Protein 1QG8 (pdb70)

CATH classification: 3.90.550.10

B-factor: mean 22.8, std 11.43, range [7.26, 86.35]

Organism: Bacillus subtilis (strain 168) (NCBI:txid224308)

Solvent-accessible surface area: 11500 Å² total; per-residue (Å²): 65,50,0,0,0,0,0,10,3,95,63,78,20,129,85,0,36,127,0,0,51,12,2,29,78,9,84,37,68,78,7,13,0,0,0,1,0,4,45,8,73,132,107,0,34,81,44,1,136,82,40,63,131,38,149,58,20,62,61,80,85,25,135,29,79,43,42,157,74,29,14,111,82,0,26,52,0,4,5,0,16,86,0,1,150,58,14,119,4,87,2,0,0,0,1,23,4,55,4,15,4,70,71,53,0,0,44,76,0,5,152,38,1,78,94,56,107,112,29,14,1,0,10,3,4,5,28,24,40,38,59,147,152,89,87,112,100,62,65,113,92,0,85,123,71,22,70,20,0,0,39,43,10,44,18,2,2,1,0,2,38,77,60,0,1,95,102,0,94,153,121,49,49,32,38,0,13,54,44,29,15,1,66,142,27,2,25,2,27,1,1,30,18,2,0,24,65,33,19,1,49,32,17,110,68,74,7,1,23,32,83,88,133,125,63,107,189,71,23,48,124,52,102,86,39,190,65,0,73,96,42,10,129,178,72,53,84,106

Structure (mmCIF, N/CA/C/O backbone):
data_1QG8
#
_entry.id   1QG8
#
_cell.length_a   47.420
_cell.length_b   141.997
_cell.length_c   81.439
_cell.angle_alpha   90.00
_cell.angle_beta   90.00
_cell.angle_gamma   90.00
#
_symmetry.space_group_name_H-M   'C 2 2 21'
#
loop_
_entity.id
_entity.type
_entity.pdbx_description
1 polymer 'PROTEIN (SPORE COAT POLYSACCHARIDE BIOSYNTHESIS PROTEIN SPSA)'
2 non-polymer 'MAGNESIUM ION'
3 non-polymer GLYCEROL
4 water water
#
loop_
_atom_site.group_PDB
_atom_site.id
_atom_site.type_symbol
_atom_site.label_atom_id
_atom_site.label_alt_id
_atom_site.label_comp_id
_atom_site.label_asym_id
_atom_site.label_entity_id
_atom_site.label_seq_id
_atom_site.pdbx_PDB_ins_code
_atom_site.Cartn_x
_atom_site.Cartn_y
_atom_site.Cartn_z
_atom_site.occupancy
_atom_site.B_iso_or_equiv
_atom_site.auth_seq_id
_atom_site.auth_comp_id
_atom_site.auth_asym_id
_atom_site.auth_atom_id
_atom_site.pdbx_PDB_model_num
ATOM 1 N N . PRO A 1 1 ? -2.063 35.529 35.508 1.00 20.70 2 PRO A N 1
ATOM 2 C CA . PRO A 1 1 ? -2.559 34.133 35.465 1.00 17.64 2 PRO A CA 1
ATOM 3 C C . PRO A 1 1 ? -2.753 33.606 36.864 1.00 15.97 2 PRO A C 1
ATOM 4 O O . PRO A 1 1 ? -1.968 34.027 37.743 1.00 17.30 2 PRO A O 1
ATOM 8 N N . LYS A 1 2 ? -3.578 32.623 37.072 1.00 14.06 3 LYS A N 1
ATOM 9 C CA . LYS A 1 2 ? -3.782 31.999 38.346 1.00 14.27 3 LYS A CA 1
ATOM 10 C C . LYS A 1 2 ? -2.578 31.096 38.654 1.00 14.63 3 LYS A C 1
ATOM 11 O O . LYS A 1 2 ? -2.183 31.043 39.829 1.00 13.67 3 LYS A O 1
ATOM 17 N N . VAL A 1 3 ? -2.070 30.358 37.688 1.00 12.56 4 VAL A N 1
ATOM 18 C CA . VAL A 1 3 ? -1.013 29.368 37.878 1.00 11.67 4 VAL A CA 1
ATOM 19 C C . VAL A 1 3 ? 0.200 29.712 37.047 1.00 11.50 4 VAL A C 1
ATOM 20 O O . VAL A 1 3 ? 0.080 30.111 35.879 1.00 13.09 4 VAL A O 1
ATOM 24 N N . SER A 1 4 ? 1.390 29.503 37.657 1.00 11.68 5 SER A N 1
ATOM 25 C CA . SER A 1 4 ? 2.631 29.522 36.883 1.00 12.30 5 SER A CA 1
ATOM 26 C C . SER A 1 4 ? 3.113 28.039 36.861 1.00 12.03 5 SER A C 1
ATOM 27 O O . SER A 1 4 ? 3.394 27.474 37.940 1.00 11.23 5 SER A O 1
ATOM 30 N N . VAL A 1 5 ? 3.219 27.451 35.680 1.00 10.25 6 VAL A N 1
ATOM 31 C CA . VAL A 1 5 ? 3.798 26.089 35.509 1.00 9.12 6 VAL A CA 1
ATOM 32 C C . VAL A 1 5 ? 5.237 26.339 35.084 1.00 9.04 6 VAL A C 1
ATOM 33 O O . VAL A 1 5 ? 5.571 27.055 34.154 1.00 11.58 6 VAL A O 1
ATOM 37 N N . ILE A 1 6 ? 6.193 25.754 35.850 1.00 9.78 7 ILE A N 1
ATOM 38 C CA . ILE A 1 6 ? 7.619 25.913 35.536 1.00 10.72 7 ILE A CA 1
ATOM 39 C C . ILE A 1 6 ? 8.169 24.617 34.997 1.00 10.36 7 ILE A C 1
ATOM 40 O O . ILE A 1 6 ? 8.294 23.649 35.781 1.00 11.18 7 ILE A O 1
ATOM 45 N N . MET A 1 7 ? 8.524 24.598 33.705 1.00 10.58 8 MET A N 1
ATOM 46 C CA . MET A 1 7 ? 9.059 23.381 33.108 1.00 10.96 8 MET A CA 1
ATOM 47 C C . MET A 1 7 ? 10.564 23.587 32.840 1.00 13.15 8 MET A C 1
ATOM 48 O O . MET A 1 7 ? 10.975 24.670 32.393 1.00 14.04 8 MET A O 1
ATOM 53 N N . THR A 1 8 ? 11.390 22.624 33.209 1.00 12.79 9 THR A N 1
ATOM 54 C CA . THR A 1 8 ? 12.790 22.613 32.850 1.00 13.06 9 THR A CA 1
ATOM 55 C C . THR A 1 8 ? 12.971 21.629 31.701 1.00 13.63 9 THR A C 1
ATOM 56 O O . THR A 1 8 ? 12.411 20.535 31.607 1.00 15.73 9 THR A O 1
ATOM 60 N N . SER A 1 9 ? 13.846 22.046 30.742 1.00 13.35 10 SER A N 1
ATOM 61 C CA . SER A 1 9 ? 14.200 21.255 29.572 1.00 14.49 10 SER A CA 1
ATOM 62 C C . SER A 1 9 ? 15.735 21.236 29.345 1.00 12.40 10 SER A C 1
ATOM 63 O O . SER A 1 9 ? 16.394 22.260 29.469 1.00 14.82 10 SER A O 1
ATOM 66 N N . TYR A 1 10 ? 16.193 20.030 29.107 1.00 13.54 11 TYR A N 1
ATOM 67 C CA . TYR A 1 10 ? 17.581 19.866 28.662 1.00 14.95 11 TYR A CA 1
ATOM 68 C C . TYR A 1 10 ? 17.772 18.572 27.882 1.00 15.39 11 TYR A C 1
ATOM 69 O O . TYR A 1 10 ? 17.754 17.485 28.473 1.00 16.48 11 TYR A O 1
ATOM 78 N N . ASN A 1 11 ? 17.898 18.748 26.542 1.00 16.03 12 ASN A N 1
ATOM 79 C CA . ASN A 1 11 ? 18.246 17.604 25.693 1.00 18.87 12 ASN A CA 1
ATOM 80 C C . ASN A 1 11 ? 17.375 16.378 25.732 1.00 24.59 12 ASN A C 1
ATOM 81 O O . ASN A 1 11 ? 17.849 15.236 25.766 1.00 31.16 12 ASN A O 1
ATOM 86 N N . LYS A 1 12 ? 16.036 16.519 25.784 1.00 18.79 13 LYS A N 1
ATOM 87 C CA . LYS A 1 12 ? 15.199 15.303 25.733 1.00 16.55 13 LYS A CA 1
ATOM 88 C C . LYS A 1 12 ? 14.234 15.460 24.561 1.00 20.70 13 LYS A C 1
ATOM 89 O O . LYS A 1 12 ? 13.001 15.476 24.643 1.00 18.85 13 LYS A O 1
ATOM 95 N N . SER A 1 13 ? 14.843 15.636 23.376 1.00 22.70 14 SER A N 1
ATOM 96 C CA . SER A 1 13 ? 14.074 15.844 22.158 1.00 22.40 14 SER A CA 1
ATOM 97 C C . SER A 1 13 ? 13.033 14.791 21.892 1.00 17.97 14 SER A C 1
ATOM 98 O O . SER A 1 13 ? 11.979 15.139 21.325 1.00 21.60 14 SER A O 1
ATOM 101 N N . ASP A 1 14 ? 13.146 13.540 22.246 1.00 23.39 15 ASP A N 1
ATOM 102 C CA . ASP A 1 14 ? 12.194 12.498 21.947 1.00 24.93 15 ASP A CA 1
ATOM 103 C C . ASP A 1 14 ? 10.996 12.491 22.902 1.00 25.93 15 ASP A C 1
ATOM 104 O O . ASP A 1 14 ? 10.059 11.712 22.713 1.00 25.53 15 ASP A O 1
ATOM 109 N N . TYR A 1 15 ? 11.096 13.317 23.960 1.00 20.91 16 TYR A N 1
ATOM 110 C CA . TYR A 1 15 ? 10.002 13.323 24.925 1.00 19.70 16 TYR A CA 1
ATOM 111 C C . TYR A 1 15 ? 9.355 14.693 25.122 1.00 16.41 16 TYR A C 1
ATOM 112 O O . TYR A 1 15 ? 8.193 14.696 25.570 1.00 17.97 16 TYR A O 1
ATOM 121 N N . VAL A 1 16 ? 10.051 15.777 24.849 1.00 15.56 17 VAL A N 1
ATOM 122 C CA . VAL A 1 16 ? 9.561 17.101 25.276 1.00 15.62 17 VAL A CA 1
ATOM 123 C C . VAL A 1 16 ? 8.254 17.480 24.621 1.00 15.13 17 VAL A C 1
ATOM 124 O O . VAL A 1 16 ? 7.441 18.202 25.258 1.00 15.25 17 VAL A O 1
ATOM 128 N N . ALA A 1 17 ? 7.953 17.088 23.364 1.00 15.08 18 ALA A N 1
ATOM 129 C CA . ALA A 1 17 ? 6.654 17.479 22.800 1.00 16.06 18 ALA A CA 1
ATOM 130 C C . ALA A 1 17 ? 5.452 16.901 23.583 1.00 14.11 18 ALA A C 1
ATOM 131 O O . ALA A 1 17 ? 4.522 17.711 23.740 1.00 16.55 18 ALA A O 1
ATOM 133 N N . LYS A 1 18 ? 5.484 15.619 23.924 1.00 15.82 19 LYS A N 1
ATOM 134 C CA . LYS A 1 18 ? 4.319 15.084 24.673 1.00 16.57 19 LYS A CA 1
ATOM 135 C C . LYS A 1 18 ? 4.183 15.856 25.987 1.00 14.29 19 LYS A C 1
ATOM 136 O O . LYS A 1 18 ? 3.025 16.070 26.444 1.00 14.26 19 LYS A O 1
ATOM 142 N N . SER A 1 19 ? 5.307 16.173 26.648 1.00 12.96 20 SER A N 1
ATOM 143 C CA . SER A 1 19 ? 5.206 16.930 27.894 1.00 12.12 20 SER A CA 1
ATOM 144 C C . SER A 1 19 ? 4.567 18.301 27.724 1.00 11.51 20 SER A C 1
ATOM 145 O O . SER A 1 19 ? 3.631 18.706 28.404 1.00 12.47 20 SER A O 1
ATOM 148 N N . ILE A 1 20 ? 5.114 19.090 26.779 1.00 11.89 21 ILE A N 1
ATOM 149 C CA . ILE A 1 20 ? 4.547 20.418 26.537 1.00 11.15 21 ILE A CA 1
ATOM 150 C C . ILE A 1 20 ? 3.072 20.326 26.105 1.00 11.69 21 ILE A C 1
ATOM 151 O O . ILE A 1 20 ? 2.238 21.069 26.667 1.00 12.38 21 ILE A O 1
ATOM 156 N N . SER A 1 21 ? 2.755 19.386 25.189 1.00 12.78 22 SER A N 1
ATOM 157 C CA . SER A 1 21 ? 1.344 19.248 24.754 1.00 13.34 22 SER A CA 1
ATOM 158 C C . SER A 1 21 ? 0.404 18.955 25.920 1.00 11.76 22 SER A C 1
ATOM 159 O O . SER A 1 21 ? -0.710 19.466 25.934 1.00 13.54 22 SER A O 1
ATOM 163 N N . SER A 1 22 ? 0.924 18.109 26.870 1.00 12.02 23 SER A N 1
ATOM 164 C CA . SER A 1 22 ? 0.018 17.751 28.005 1.00 13.27 23 SER A CA 1
ATOM 165 C C . SER A 1 22 ? -0.327 18.969 28.884 1.00 12.75 23 SER A C 1
ATOM 166 O O . SER A 1 22 ? -1.383 18.946 29.544 1.00 13.61 23 SER A O 1
ATOM 169 N N . ILE A 1 23 ? 0.576 19.944 28.906 1.00 11.70 24 ILE A N 1
ATOM 170 C CA . ILE A 1 23 ? 0.274 21.165 29.688 1.00 11.62 24 ILE A CA 1
ATOM 171 C C . ILE A 1 23 ? -0.646 22.095 28.866 1.00 11.43 24 ILE A C 1
ATOM 172 O O . ILE A 1 23 ? -1.635 22.645 29.356 1.00 12.25 24 ILE A O 1
ATOM 177 N N . LEU A 1 24 ? -0.290 22.288 27.563 1.00 12.00 25 LEU A N 1
ATOM 178 C CA . LEU A 1 24 ? -1.108 23.242 26.786 1.00 13.74 25 LEU A CA 1
ATOM 179 C C . LEU A 1 24 ? -2.537 22.756 26.575 1.00 14.17 25 LEU A C 1
ATOM 180 O O . LEU A 1 24 ? -3.389 23.665 26.415 1.00 14.29 25 LEU A O 1
ATOM 185 N N . SER A 1 25 ? -2.847 21.453 26.664 1.00 13.46 26 SER A N 1
ATOM 186 C CA . SER A 1 25 ? -4.247 21.029 26.549 1.00 15.06 26 SER A CA 1
ATOM 187 C C . SER A 1 25 ? -4.975 20.934 27.891 1.00 14.96 26 SER A C 1
ATOM 188 O O . SER A 1 25 ? -6.121 20.437 27.880 1.00 16.64 26 SER A O 1
ATOM 191 N N . GLN A 1 26 ? -4.404 21.428 29.004 1.00 13.50 27 GLN A N 1
ATOM 192 C CA . GLN A 1 26 ? -5.149 21.333 30.273 1.00 14.10 27 GLN A CA 1
ATOM 193 C C . GLN A 1 26 ? -6.549 21.985 30.172 1.00 13.06 27 GLN A C 1
ATOM 194 O O . GLN A 1 26 ? -6.745 23.035 29.607 1.00 15.81 27 GLN A O 1
ATOM 200 N N . THR A 1 27 ? -7.482 21.339 30.921 1.00 13.42 28 THR A N 1
ATOM 201 C CA . THR A 1 27 ? -8.854 21.874 31.019 1.00 15.71 28 THR A CA 1
ATOM 202 C C . THR A 1 27 ? -8.944 23.130 31.840 1.00 18.46 28 THR A C 1
ATOM 203 O O . THR A 1 27 ? -9.968 23.837 31.750 1.00 20.58 28 THR A O 1
ATOM 207 N N . PHE A 1 28 ? -7.945 23.474 32.682 1.00 13.30 29 PHE A N 1
ATOM 208 C CA . PHE A 1 28 ? -7.821 24.761 33.358 1.00 14.24 29 PHE A CA 1
ATOM 209 C C . PHE A 1 28 ? -6.760 25.524 32.576 1.00 14.85 29 PHE A C 1
ATOM 210 O O . PHE A 1 28 ? -5.576 25.098 32.464 1.00 15.66 29 PHE A O 1
ATOM 218 N N . SER A 1 29 ? -7.209 26.559 31.859 1.00 14.97 30 SER A N 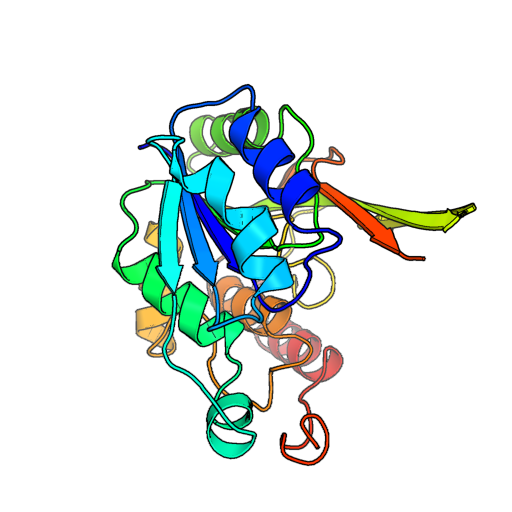1
ATOM 219 C CA . SER A 1 29 ? -6.316 27.220 30.923 1.00 14.90 30 SER A CA 1
ATOM 220 C C . SER A 1 29 ? -5.625 28.474 31.375 1.00 14.72 30 SER A C 1
ATOM 221 O O . SER A 1 29 ? -4.724 28.964 30.629 1.00 15.71 30 SER A O 1
ATOM 224 N N . ASP A 1 30 ? -5.963 28.978 32.579 1.00 14.20 31 ASP A N 1
ATOM 225 C CA . ASP A 1 30 ? -5.433 30.274 33.009 1.00 15.53 31 ASP A CA 1
ATOM 226 C C . ASP A 1 30 ? -4.072 30.105 33.753 1.00 14.35 31 ASP A C 1
ATOM 227 O O . ASP A 1 30 ? -3.957 30.287 34.979 1.00 14.74 31 ASP A O 1
ATOM 232 N N . PHE A 1 31 ? -3.093 29.810 32.920 1.00 13.40 32 PHE A N 1
ATOM 233 C CA . PHE A 1 31 ? -1.700 29.676 33.419 1.00 13.08 32 PHE A CA 1
ATOM 234 C C . PHE A 1 31 ? -0.741 30.319 32.464 1.00 12.93 32 PHE A C 1
ATOM 235 O O . PHE A 1 31 ? -1.005 30.652 31.290 1.00 16.73 32 PHE A O 1
ATOM 243 N N . GLU A 1 32 ? 0.485 30.552 32.950 1.00 13.31 33 GLU A N 1
ATOM 244 C CA . GLU A 1 32 ? 1.616 30.879 32.121 1.00 14.04 33 GLU A CA 1
ATOM 245 C C . GLU A 1 32 ? 2.554 29.655 32.202 1.00 13.80 33 GLU A C 1
ATOM 246 O O . GLU A 1 32 ? 2.631 29.066 33.304 1.00 14.59 33 GLU A O 1
ATOM 252 N N . LEU A 1 33 ? 3.214 29.296 31.127 1.00 12.55 34 LEU A N 1
ATOM 253 C CA . LEU A 1 33 ? 4.107 28.112 31.113 1.00 12.49 34 LEU A CA 1
ATOM 254 C C . LEU A 1 33 ? 5.506 28.618 30.858 1.00 12.31 34 LEU A C 1
ATOM 255 O O . LEU A 1 33 ? 5.832 29.013 29.708 1.00 14.19 34 LEU A O 1
ATOM 260 N N . PHE A 1 34 ? 6.376 28.529 31.869 1.00 11.04 35 PHE A N 1
ATOM 261 C CA . PHE A 1 34 ? 7.790 28.847 31.651 1.00 11.53 35 PHE A CA 1
ATOM 262 C C . PHE A 1 34 ? 8.418 27.592 31.071 1.00 11.55 35 PHE A C 1
ATOM 263 O O . PHE A 1 34 ? 8.328 26.468 31.627 1.00 13.11 35 PHE A O 1
ATOM 271 N N . ILE A 1 35 ? 9.089 27.754 29.930 1.00 11.66 36 ILE A N 1
ATOM 272 C CA . ILE A 1 35 ? 9.891 26.662 29.355 1.00 11.74 36 ILE A CA 1
ATOM 273 C C . ILE A 1 35 ? 11.317 27.138 29.578 1.00 13.32 36 ILE A C 1
ATOM 274 O O . ILE A 1 35 ? 11.819 27.994 28.802 1.00 13.37 36 ILE A O 1
ATOM 279 N N . MET A 1 36 ? 12.012 26.616 30.631 1.00 12.77 37 MET A N 1
ATOM 280 C CA . MET A 1 36 ? 13.376 27.075 30.900 1.00 12.88 37 MET A CA 1
ATOM 281 C C . MET A 1 36 ? 14.280 26.004 30.306 1.00 12.17 37 MET A C 1
ATOM 282 O O . MET A 1 36 ? 14.537 24.918 30.859 1.00 13.67 37 MET A O 1
ATOM 287 N N . ASP A 1 37 ? 14.837 26.320 29.123 1.00 13.68 38 ASP A N 1
ATOM 288 C CA . ASP A 1 37 ? 15.709 25.401 28.439 1.00 15.32 38 ASP A CA 1
ATOM 289 C C . ASP A 1 37 ? 17.192 25.696 28.752 1.00 13.77 38 ASP A C 1
ATOM 290 O O . ASP A 1 37 ? 17.525 26.895 28.769 1.00 14.83 38 ASP A O 1
ATOM 295 N N . ASP A 1 38 ? 17.952 24.662 29.044 1.00 12.79 39 ASP A N 1
ATOM 296 C CA . ASP A 1 38 ? 19.356 24.942 29.445 1.00 13.98 39 ASP A CA 1
ATOM 297 C C . ASP A 1 38 ? 20.340 24.913 28.294 1.00 16.50 39 ASP A C 1
ATOM 298 O O . ASP A 1 38 ? 21.391 24.315 28.459 1.00 18.70 39 ASP A O 1
ATOM 303 N N . ASN A 1 39 ? 20.005 25.561 27.196 1.00 16.73 40 ASN A N 1
ATOM 304 C CA . ASN A 1 39 ? 20.911 25.625 26.032 1.00 16.59 40 ASN A CA 1
ATOM 305 C C . ASN A 1 39 ? 21.105 24.229 25.494 1.00 17.92 40 ASN A C 1
ATOM 306 O O . ASN A 1 39 ? 22.202 23.713 25.212 1.00 18.66 40 ASN A O 1
ATOM 311 N N . SER A 1 40 ? 19.951 23.597 25.110 1.00 15.21 41 SER A N 1
ATOM 312 C CA . SER A 1 40 ? 19.919 22.289 24.511 1.00 15.13 41 SER A CA 1
ATOM 313 C C . SER A 1 40 ? 20.405 22.213 23.013 1.00 14.89 41 SER A C 1
ATOM 314 O O . SER A 1 40 ? 20.555 23.259 22.408 1.00 18.05 41 SER A O 1
ATOM 318 N N . ASN A 1 41 ? 20.593 21.001 22.594 1.00 17.72 42 ASN A N 1
ATOM 319 C CA . ASN A 1 41 ? 21.008 20.719 21.221 1.00 19.25 42 ASN A CA 1
ATOM 320 C C . ASN A 1 41 ? 19.854 21.111 20.308 1.00 23.38 42 ASN A C 1
ATOM 321 O O . ASN A 1 41 ? 18.728 21.397 20.622 1.00 21.17 42 ASN A O 1
ATOM 326 N N . GLU A 1 42 ? 20.219 21.278 19.053 1.00 23.73 43 GLU A N 1
ATOM 327 C CA . GLU A 1 42 ? 19.354 21.646 17.961 1.00 24.14 43 GLU A CA 1
ATOM 328 C C . GLU A 1 42 ? 18.152 20.759 17.769 1.00 18.92 43 GLU A C 1
ATOM 329 O O . GLU A 1 42 ? 17.071 21.283 17.468 1.00 20.55 43 GLU A O 1
ATOM 335 N N . GLU A 1 43 ? 18.306 19.462 17.908 1.00 19.15 44 GLU A N 1
ATOM 336 C CA . GLU A 1 43 ? 17.141 18.589 17.685 1.00 19.62 44 GLU A CA 1
ATOM 337 C C . GLU A 1 43 ? 16.065 18.892 18.743 1.00 24.00 44 GLU A C 1
ATOM 338 O O . GLU A 1 43 ? 14.870 18.943 18.471 1.00 24.63 44 GLU A O 1
ATOM 344 N N . THR A 1 44 ? 16.547 19.130 19.978 1.00 20.48 45 THR A N 1
ATOM 345 C CA . THR A 1 44 ? 15.556 19.435 21.034 1.00 16.18 45 THR A CA 1
ATOM 346 C C . THR A 1 44 ? 14.975 20.776 20.779 1.00 16.24 45 THR A C 1
ATOM 347 O O . THR A 1 44 ? 13.738 20.969 20.941 1.00 17.76 45 THR A O 1
ATOM 351 N N . LEU A 1 45 ? 15.727 21.848 20.451 1.00 16.53 46 LEU A N 1
ATOM 352 C CA . LEU A 1 45 ? 15.185 23.140 20.180 1.00 16.70 46 LEU A CA 1
ATOM 353 C C . LEU A 1 45 ? 14.208 23.059 18.951 1.00 18.47 46 LEU A C 1
ATOM 354 O O . LEU A 1 45 ? 13.238 23.814 19.049 1.00 19.62 46 LEU A O 1
ATOM 359 N N . ASN A 1 46 ? 14.453 22.119 18.036 1.00 19.82 47 ASN A N 1
ATOM 360 C CA . ASN A 1 46 ? 13.563 22.081 16.853 1.00 22.92 47 ASN A CA 1
ATOM 361 C C . ASN A 1 46 ? 12.196 21.547 17.296 1.00 20.60 47 ASN A C 1
ATOM 362 O O . ASN A 1 46 ? 11.171 21.926 16.674 1.00 21.25 47 ASN A O 1
ATOM 367 N N . VAL A 1 47 ? 12.193 20.590 18.217 1.00 18.71 48 VAL A N 1
ATOM 368 C CA . VAL A 1 47 ? 10.915 20.061 18.737 1.00 16.00 48 VAL A CA 1
ATOM 369 C C . VAL A 1 47 ? 10.181 21.119 19.511 1.00 18.66 48 VAL A C 1
ATOM 370 O O . VAL A 1 47 ? 8.940 21.265 19.443 1.00 17.49 48 VAL A O 1
ATOM 374 N N . ILE A 1 48 ? 10.883 21.873 20.380 1.00 16.78 49 ILE A N 1
ATOM 375 C CA . ILE A 1 48 ? 10.195 22.897 21.166 1.00 14.61 49 ILE A CA 1
ATOM 376 C C . ILE A 1 48 ? 9.642 24.033 20.321 1.00 16.27 49 ILE A C 1
ATOM 377 O O . ILE A 1 48 ? 8.584 24.593 20.594 1.00 17.61 49 ILE A O 1
ATOM 382 N N . ARG A 1 49 ? 10.351 24.405 19.233 1.00 18.30 50 ARG A N 1
ATOM 383 C CA . ARG A 1 49 ? 10.034 25.586 18.474 1.00 17.56 50 ARG A CA 1
ATOM 384 C C . ARG A 1 49 ? 8.563 25.853 18.083 1.00 14.93 50 ARG A C 1
ATOM 385 O O . ARG A 1 49 ? 8.116 26.939 18.387 1.00 17.11 50 ARG A O 1
ATOM 393 N N . PRO A 1 50 ? 7.844 24.884 17.535 1.00 15.79 51 PRO A N 1
ATOM 394 C CA . PRO A 1 50 ? 6.447 25.226 17.207 1.00 17.73 51 PRO A CA 1
ATOM 395 C C . PRO A 1 50 ? 5.573 25.608 18.409 1.00 17.38 51 PRO A C 1
ATOM 396 O O . PRO A 1 50 ? 4.684 26.463 18.256 1.00 17.86 51 PRO A O 1
ATOM 400 N N . PHE A 1 51 ? 5.947 25.073 19.612 1.00 16.52 52 PHE A N 1
ATOM 401 C CA . PHE A 1 51 ? 5.070 25.399 20.756 1.00 14.99 52 PHE A CA 1
ATOM 402 C C . PHE A 1 51 ? 5.238 26.809 21.276 1.00 14.86 52 PHE A C 1
ATOM 403 O O . PHE A 1 51 ? 4.429 27.430 22.005 1.00 17.48 52 PHE A O 1
ATOM 411 N N . LEU A 1 52 ? 6.276 27.549 20.856 1.00 17.20 53 LEU A N 1
ATOM 412 C CA . LEU A 1 52 ? 6.520 28.924 21.227 1.00 19.22 53 LEU A CA 1
ATOM 413 C C . LEU A 1 52 ? 5.485 29.889 20.665 1.00 19.09 53 LEU A C 1
ATOM 414 O O . LEU A 1 52 ? 5.195 30.967 21.152 1.00 22.99 53 LEU A O 1
ATOM 419 N N . ASN A 1 53 ? 4.716 29.382 19.637 1.00 17.39 54 ASN A N 1
ATOM 420 C CA . ASN A 1 53 ? 3.632 30.177 19.080 1.00 19.82 54 ASN A CA 1
ATOM 421 C C . ASN A 1 53 ? 2.425 30.245 19.989 1.00 20.15 54 ASN A C 1
ATOM 422 O O . ASN A 1 53 ? 1.511 31.044 19.794 1.00 18.79 54 ASN A O 1
ATOM 427 N N . ASP A 1 54 ? 2.345 29.400 21.058 1.00 19.21 55 ASP A N 1
ATOM 428 C CA . ASP A 1 54 ? 1.263 29.489 22.021 1.00 17.03 55 ASP A CA 1
ATOM 429 C C . ASP A 1 54 ? 1.532 30.681 22.924 1.00 17.19 55 ASP A C 1
ATOM 430 O O . ASP A 1 54 ? 2.628 30.799 23.558 1.00 17.39 55 ASP A O 1
ATOM 435 N N . ASN A 1 55 ? 0.634 31.644 23.016 1.00 17.47 56 ASN A N 1
ATOM 436 C CA . ASN A 1 55 ? 0.833 32.885 23.746 1.00 20.44 56 ASN A CA 1
ATOM 437 C C . ASN A 1 55 ? 0.997 32.780 25.243 1.00 20.57 56 ASN A C 1
ATOM 438 O O . ASN A 1 55 ? 1.425 33.710 25.920 1.00 21.42 56 ASN A O 1
ATOM 443 N N . ARG A 1 56 ? 0.753 31.578 25.804 1.00 15.13 57 ARG A N 1
ATOM 444 C CA . ARG A 1 56 ? 0.964 31.385 27.242 1.00 15.83 57 ARG A CA 1
ATOM 445 C C . ARG A 1 56 ? 2.382 30.933 27.547 1.00 15.54 57 ARG A C 1
ATOM 446 O O . ARG A 1 56 ? 2.678 30.889 28.757 1.00 15.99 57 ARG A O 1
ATOM 454 N N . VAL A 1 57 ? 3.161 30.620 26.537 1.00 13.62 58 VAL A N 1
ATOM 455 C CA . VAL A 1 57 ? 4.524 30.085 26.704 1.00 13.56 58 VAL A CA 1
ATOM 456 C C . VAL A 1 57 ? 5.498 31.227 26.948 1.00 16.01 58 VAL A C 1
ATOM 457 O O . VAL A 1 57 ? 5.494 32.222 26.181 1.00 18.23 58 VAL A O 1
ATOM 461 N N . ARG A 1 58 ? 6.300 31.139 28.003 1.00 14.6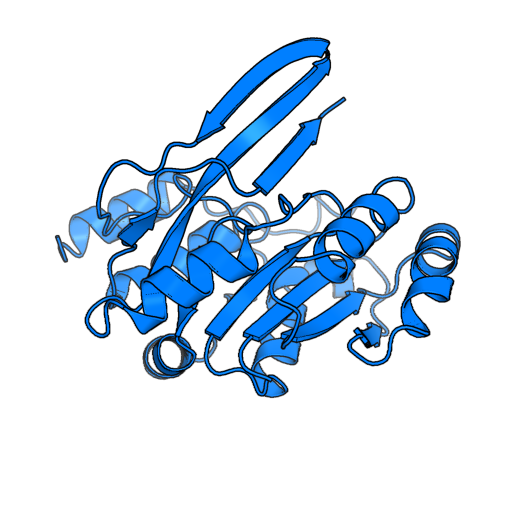8 59 ARG A N 1
ATOM 462 C CA . ARG A 1 58 ? 7.355 32.112 28.372 1.00 14.97 59 ARG A CA 1
ATOM 463 C C . ARG A 1 58 ? 8.632 31.352 28.198 1.00 14.40 59 ARG A C 1
ATOM 464 O O . ARG A 1 58 ? 9.018 30.578 29.120 1.00 15.36 59 ARG A O 1
ATOM 472 N N . PHE A 1 59 ? 9.358 31.409 27.106 1.00 13.83 60 PHE A N 1
ATOM 473 C CA . PHE A 1 59 ? 10.540 30.620 26.787 1.00 14.28 60 PHE A CA 1
ATOM 474 C C . PHE A 1 59 ? 11.824 31.371 27.106 1.00 17.71 60 PHE A C 1
ATOM 475 O O . PHE A 1 59 ? 11.974 32.553 26.749 1.00 20.18 60 PHE A O 1
ATOM 483 N N . TYR A 1 60 ? 12.674 30.724 27.907 1.00 16.48 61 TYR A N 1
ATOM 484 C CA . TYR A 1 60 ? 13.963 31.339 28.287 1.00 14.85 61 TYR A CA 1
ATOM 485 C C . TYR A 1 60 ? 15.024 30.310 28.012 1.00 15.82 61 TYR A C 1
ATOM 486 O O . TYR A 1 60 ? 14.885 29.096 28.339 1.00 18.30 61 TYR A O 1
ATOM 495 N N . GLN A 1 61 ? 16.127 30.673 27.360 1.00 17.76 62 GLN A N 1
ATOM 496 C CA . GLN A 1 61 ? 17.185 29.733 27.039 1.00 17.68 62 GLN A CA 1
ATOM 497 C C . GLN A 1 61 ? 18.486 30.277 27.665 1.00 20.23 62 GLN A C 1
ATOM 498 O O . GLN A 1 61 ? 18.745 31.475 27.534 1.00 22.79 62 GLN A O 1
ATOM 504 N N . SER A 1 62 ? 19.201 29.407 28.354 1.00 15.72 63 SER A N 1
ATOM 505 C CA . SER A 1 62 ? 20.467 29.845 28.962 1.00 17.51 63 SER A CA 1
ATOM 506 C C . SER A 1 62 ? 21.549 29.890 27.875 1.00 19.02 63 SER A C 1
ATOM 507 O O . SER A 1 62 ? 21.321 29.414 26.754 1.00 20.18 63 SER A O 1
ATOM 510 N N . ASP A 1 63 ? 22.724 30.376 28.320 1.00 20.81 64 ASP A N 1
ATOM 511 C CA . ASP A 1 63 ? 23.890 30.376 27.422 1.00 24.78 64 ASP A CA 1
ATOM 512 C C . ASP A 1 63 ? 24.967 29.475 27.996 1.00 24.72 64 ASP A C 1
ATOM 513 O O . ASP A 1 63 ? 26.177 29.513 27.661 1.00 25.27 64 ASP A O 1
ATOM 518 N N . ILE A 1 64 ? 24.552 28.506 28.829 1.00 20.38 65 ILE A N 1
ATOM 519 C CA . ILE A 1 64 ? 25.479 27.578 29.483 1.00 19.03 65 ILE A CA 1
ATOM 520 C C . ILE A 1 64 ? 26.189 26.665 28.503 1.00 20.73 65 ILE A C 1
ATOM 521 O O . ILE A 1 64 ? 25.605 26.119 27.555 1.00 22.00 65 ILE A O 1
ATOM 526 N N . SER A 1 65 ? 27.479 26.326 28.738 1.00 19.40 66 SER A N 1
ATOM 527 C CA . SER A 1 65 ? 28.225 25.434 27.920 1.00 19.68 66 SER A CA 1
ATOM 528 C C . SER A 1 65 ? 29.508 24.893 28.604 1.00 19.52 66 SER A C 1
ATOM 529 O O . SER A 1 65 ? 30.232 25.687 29.244 1.00 23.04 66 SER A O 1
ATOM 532 N N . GLY A 1 66 ? 29.718 23.588 28.508 1.00 19.30 67 GLY A N 1
ATOM 533 C CA . GLY A 1 66 ? 30.954 22.981 29.026 1.00 21.85 67 GLY A CA 1
ATOM 534 C C . GLY A 1 66 ? 30.802 22.291 30.389 1.00 20.16 67 GLY A C 1
ATOM 535 O O . GLY A 1 66 ? 29.921 22.752 31.099 1.00 17.10 67 GLY A O 1
ATOM 536 N N . VAL A 1 67 ? 31.700 21.352 30.738 1.00 18.74 68 VAL A N 1
ATOM 537 C CA . VAL A 1 67 ? 31.488 20.621 31.992 1.00 19.23 68 VAL A CA 1
ATOM 538 C C . VAL A 1 67 ? 31.660 21.491 33.220 1.00 17.61 68 VAL A C 1
ATOM 539 O O . VAL A 1 67 ? 30.935 21.245 34.202 1.00 17.16 68 VAL A O 1
ATOM 543 N N . LYS A 1 68 ? 32.540 22.518 33.165 1.00 17.68 69 LYS A N 1
ATOM 544 C CA . LYS A 1 68 ? 32.612 23.361 34.370 1.00 17.67 69 LYS A CA 1
ATOM 545 C C . LYS A 1 68 ? 31.294 24.037 34.656 1.00 16.30 69 LYS A C 1
ATOM 546 O O . LYS A 1 68 ? 30.733 23.895 35.754 1.00 15.54 69 LYS A O 1
ATOM 552 N N . GLU A 1 69 ? 30.702 24.710 33.644 1.00 16.36 70 GLU A N 1
ATOM 553 C CA . GLU A 1 69 ? 29.443 25.420 33.919 1.00 15.45 70 GLU A CA 1
ATOM 554 C C . GLU A 1 69 ? 28.305 24.437 34.208 1.00 14.99 70 GLU A C 1
ATOM 555 O O . GLU A 1 69 ? 27.470 24.741 35.055 1.00 16.93 70 GLU A O 1
ATOM 561 N N . ARG A 1 70 ? 28.271 23.269 33.563 1.00 16.34 71 ARG A N 1
ATOM 562 C CA . ARG A 1 70 ? 27.191 22.316 33.769 1.00 18.11 71 ARG A CA 1
ATOM 563 C C . ARG A 1 70 ? 27.226 21.693 35.184 1.00 17.78 71 ARG A C 1
ATOM 564 O O . ARG A 1 70 ? 26.217 21.210 35.702 1.00 16.60 71 ARG A O 1
ATOM 572 N N . THR A 1 71 ? 28.400 21.709 35.842 1.00 16.21 72 THR A N 1
ATOM 573 C CA . THR A 1 71 ? 28.553 21.098 37.171 1.00 16.86 72 THR A CA 1
ATOM 574 C C . THR A 1 71 ? 28.769 22.127 38.275 1.00 15.40 72 THR A C 1
ATOM 575 O O . THR A 1 71 ? 28.927 21.734 39.449 1.00 18.58 72 THR A O 1
ATOM 579 N N . GLU A 1 72 ? 28.729 23.413 37.988 1.00 14.17 73 GLU A N 1
ATOM 580 C CA . GLU A 1 72 ? 28.935 24.450 39.003 1.00 15.82 73 GLU A CA 1
ATOM 581 C C . GLU A 1 72 ? 27.781 24.482 40.000 1.00 17.27 73 GLU A C 1
ATOM 582 O O . GLU A 1 72 ? 27.963 24.910 41.162 1.00 18.36 73 GLU A O 1
ATOM 592 N N . LYS A 1 73 ? 26.590 24.199 39.446 1.00 14.67 74 LYS A N 1
ATOM 593 C CA . LYS A 1 73 ? 25.357 24.273 40.238 1.00 14.74 74 LYS A CA 1
ATOM 594 C C . LYS A 1 73 ? 24.448 23.149 39.822 1.00 14.49 74 LYS A C 1
ATOM 595 O O . LYS A 1 73 ? 24.660 22.592 38.725 1.00 15.97 74 LYS A O 1
ATOM 601 N N . THR A 1 74 ? 23.432 22.773 40.618 1.00 14.45 75 THR A N 1
ATOM 602 C CA . THR A 1 74 ? 22.399 21.840 40.054 1.00 13.62 75 THR A CA 1
ATOM 603 C C . THR A 1 74 ? 21.590 22.739 39.091 1.00 14.63 75 THR A C 1
ATOM 604 O O . THR A 1 74 ? 20.886 23.677 39.460 1.00 13.74 75 THR A O 1
ATOM 608 N N . ARG A 1 75 ? 21.831 22.578 37.764 1.00 14.20 76 ARG A N 1
ATOM 609 C CA . ARG A 1 75 ? 21.309 23.528 36.780 1.00 15.77 76 ARG A CA 1
ATOM 610 C C . ARG A 1 75 ? 19.796 23.652 36.784 1.00 15.53 76 ARG A C 1
ATOM 611 O O . ARG A 1 75 ? 19.318 24.804 36.717 1.00 13.39 76 ARG A O 1
ATOM 619 N N . TYR A 1 76 ? 19.057 22.538 36.902 1.00 15.32 77 TYR A N 1
ATOM 620 C CA . TYR A 1 76 ? 17.588 22.738 36.864 1.00 14.51 77 TYR A CA 1
ATOM 621 C C . TYR A 1 76 ? 17.082 23.499 38.059 1.00 13.86 77 TYR A C 1
ATOM 622 O O . TYR A 1 76 ? 16.076 24.209 37.918 1.00 14.82 77 TYR A O 1
ATOM 631 N N . ALA A 1 77 ? 17.768 23.438 39.221 1.00 12.58 78 ALA A N 1
ATOM 632 C CA . ALA A 1 77 ? 17.350 24.220 40.387 1.00 12.52 78 ALA A CA 1
ATOM 633 C C . ALA A 1 77 ? 17.621 25.722 40.094 1.00 12.42 78 ALA A C 1
ATOM 634 O O . ALA A 1 77 ? 16.825 26.581 40.433 1.00 12.33 78 ALA A O 1
ATOM 636 N N . ALA A 1 78 ? 18.808 26.013 39.450 1.00 12.82 79 ALA A N 1
ATOM 637 C CA . ALA A 1 78 ? 19.062 27.426 39.099 1.00 13.40 79 ALA A CA 1
ATOM 638 C C . ALA A 1 78 ? 18.022 27.989 38.093 1.00 10.83 79 ALA A C 1
ATOM 639 O O . ALA A 1 78 ? 17.584 29.106 38.328 1.00 13.50 79 ALA A O 1
ATOM 641 N N . LEU A 1 79 ? 17.607 27.145 37.149 1.00 11.70 80 LEU A N 1
ATOM 642 C CA . LEU A 1 79 ? 16.581 27.606 36.192 1.00 12.92 80 LEU A CA 1
ATOM 643 C C . LEU A 1 79 ? 15.212 27.738 36.856 1.00 13.01 80 LEU A C 1
ATOM 644 O O . LEU A 1 79 ? 14.526 28.703 36.542 1.00 12.50 80 LEU A O 1
ATOM 649 N N . ILE A 1 80 ? 14.842 26.778 37.770 1.00 10.32 81 ILE A N 1
ATOM 650 C CA . ILE A 1 80 ? 13.581 27.024 38.481 1.00 11.38 81 ILE A CA 1
ATOM 651 C C . ILE A 1 80 ? 13.633 28.324 39.283 1.00 10.99 81 ILE A C 1
ATOM 652 O O . ILE A 1 80 ? 12.627 29.035 39.312 1.00 12.54 81 ILE A O 1
ATOM 657 N N . ASN A 1 81 ? 14.769 28.594 40.013 1.00 11.05 82 ASN A N 1
ATOM 658 C CA . ASN A 1 81 ? 14.778 29.849 40.777 1.00 12.37 82 ASN A CA 1
ATOM 659 C C . ASN A 1 81 ? 14.658 31.089 39.868 1.00 11.58 82 ASN A C 1
ATOM 660 O O . ASN A 1 81 ? 14.017 32.038 40.337 1.00 14.66 82 ASN A O 1
ATOM 665 N N . GLN A 1 82 ? 15.260 31.031 38.698 1.00 13.19 83 GLN A N 1
ATOM 666 C CA . GLN A 1 82 ? 15.076 32.156 37.756 1.00 14.92 83 GLN A CA 1
ATOM 667 C C . GLN A 1 82 ? 13.613 32.354 37.351 1.00 15.65 83 GLN A C 1
ATOM 668 O O . GLN A 1 82 ? 13.069 33.462 37.395 1.00 16.61 83 GLN A O 1
ATOM 678 N N . ALA A 1 83 ? 12.921 31.205 37.064 1.00 14.58 84 ALA A N 1
ATOM 679 C CA . ALA A 1 83 ? 11.521 31.357 36.705 1.00 13.41 84 ALA A CA 1
ATOM 680 C C . ALA A 1 83 ? 10.693 31.810 37.862 1.00 13.17 84 ALA A C 1
ATOM 681 O O . ALA A 1 83 ? 9.728 32.594 37.699 1.00 15.79 84 ALA A O 1
ATOM 683 N N . ILE A 1 84 ? 10.925 31.410 39.111 1.00 13.01 85 ILE A N 1
ATOM 684 C CA . ILE A 1 84 ? 10.169 31.822 40.280 1.00 14.39 85 ILE A CA 1
ATOM 685 C C . ILE A 1 84 ? 10.220 33.367 40.373 1.00 17.01 85 ILE A C 1
ATOM 686 O O . ILE A 1 84 ? 9.189 33.944 40.729 1.00 16.77 85 ILE A O 1
ATOM 691 N N . GLU A 1 85 ? 11.412 33.892 40.204 1.00 18.02 86 GLU A N 1
ATOM 692 C CA . GLU A 1 85 ? 11.564 35.370 40.307 1.00 21.51 86 GLU A CA 1
ATOM 693 C C . GLU A 1 85 ? 10.763 36.114 39.280 1.00 19.24 86 GLU A C 1
ATOM 694 O O . GLU A 1 85 ? 10.366 37.299 39.493 1.00 21.80 86 GLU A O 1
ATOM 700 N N . MET A 1 86 ? 10.372 35.536 38.137 1.00 16.77 87 MET A N 1
ATOM 701 C CA . MET A 1 86 ? 9.540 36.137 37.116 1.00 16.94 87 MET A CA 1
ATOM 702 C C . MET A 1 86 ? 8.071 35.713 37.209 1.00 17.98 87 MET A C 1
ATOM 703 O O . MET A 1 86 ? 7.218 36.269 36.508 1.00 18.50 87 MET A O 1
ATOM 708 N N . ALA A 1 87 ? 7.755 34.739 38.060 1.00 15.78 88 ALA A N 1
ATOM 709 C CA . ALA A 1 87 ? 6.392 34.237 38.110 1.00 14.99 88 ALA A CA 1
ATOM 710 C C . ALA A 1 87 ? 5.331 35.212 38.626 1.00 16.95 88 ALA A C 1
ATOM 711 O O . ALA A 1 87 ? 5.493 35.905 39.641 1.00 18.32 88 ALA A O 1
ATOM 713 N N . GLU A 1 88 ? 4.195 35.169 37.913 1.00 16.96 89 GLU A N 1
ATOM 714 C CA . GLU A 1 88 ? 3.062 36.002 38.294 1.00 17.63 89 GLU A CA 1
ATOM 715 C C . GLU A 1 88 ? 1.860 35.257 38.831 1.00 17.43 89 GLU A C 1
ATOM 716 O O . GLU A 1 88 ? 0.856 35.861 39.286 1.00 19.23 89 GLU A O 1
ATOM 722 N N . GLY A 1 89 ? 1.931 33.922 38.878 1.00 14.99 90 GLY A N 1
ATOM 723 C CA . GLY A 1 89 ? 0.826 33.156 39.390 1.00 14.57 90 GLY A CA 1
ATOM 724 C C . GLY A 1 89 ? 0.683 33.146 40.890 1.00 12.58 90 GLY A C 1
ATOM 725 O O . GLY A 1 89 ? 1.678 33.297 41.613 1.00 16.82 90 GLY A O 1
ATOM 726 N N . GLU A 1 90 ? -0.522 32.976 41.409 1.00 13.84 91 GLU A N 1
ATOM 727 C CA . GLU A 1 90 ? -0.776 32.782 42.818 1.00 14.78 91 GLU A CA 1
ATOM 728 C C . GLU A 1 90 ? -0.342 31.393 43.251 1.00 14.91 91 GLU A C 1
ATOM 729 O O . GLU A 1 90 ? 0.092 31.130 44.348 1.00 15.11 91 GLU A O 1
ATOM 735 N N . TYR A 1 91 ? -0.554 30.396 42.355 1.00 13.80 92 TYR A N 1
ATOM 736 C CA . TYR A 1 91 ? -0.147 28.987 42.625 1.00 12.99 92 TYR A CA 1
ATOM 737 C C . TYR A 1 91 ? 0.997 28.593 41.694 1.00 13.06 92 TYR A C 1
ATOM 738 O O . TYR A 1 91 ? 1.012 28.965 40.527 1.00 12.96 92 TYR A O 1
ATOM 747 N N . ILE A 1 92 ? 1.974 27.914 42.262 1.00 11.52 93 ILE A N 1
ATOM 748 C CA . ILE A 1 92 ? 3.188 27.508 41.494 1.00 9.92 93 ILE A CA 1
ATOM 749 C C . ILE A 1 92 ? 3.203 25.982 41.366 1.00 10.61 93 ILE A C 1
ATOM 750 O O . ILE A 1 92 ? 2.850 25.257 42.329 1.00 10.80 93 ILE A O 1
ATOM 755 N N . THR A 1 93 ? 3.562 25.477 40.167 1.00 10.38 94 THR A N 1
ATOM 756 C CA . THR A 1 93 ? 3.670 24.014 40.000 1.00 10.32 94 THR A CA 1
ATOM 757 C C . THR A 1 93 ? 4.820 23.702 39.048 1.00 9.54 94 THR A C 1
ATOM 758 O O . THR A 1 93 ? 5.178 24.594 38.276 1.00 10.13 94 THR A O 1
ATOM 762 N N . TYR A 1 94 ? 5.320 22.459 39.121 1.00 9.50 95 TYR A N 1
ATOM 763 C CA . TYR A 1 94 ? 6.548 22.173 38.348 1.00 8.74 95 TYR A CA 1
ATOM 764 C C . TYR A 1 94 ? 6.303 21.055 37.352 1.00 10.37 95 TYR A C 1
ATOM 765 O O . TYR A 1 94 ? 5.473 20.159 37.581 1.00 10.86 95 TYR A O 1
ATOM 774 N N . ALA A 1 95 ? 7.045 21.129 36.218 1.00 10.43 96 ALA A N 1
ATOM 775 C CA . ALA A 1 95 ? 6.878 20.151 35.163 1.00 9.99 96 ALA A CA 1
ATOM 776 C C . ALA A 1 95 ? 8.270 19.882 34.559 1.00 10.37 96 ALA A C 1
ATOM 777 O O . ALA A 1 95 ? 9.184 20.644 34.840 1.00 10.93 96 ALA A O 1
ATOM 779 N N . THR A 1 96 ? 8.373 18.754 33.873 1.00 11.44 97 THR A N 1
ATOM 780 C CA . THR A 1 96 ? 9.679 18.488 33.229 1.00 10.93 97 THR A CA 1
ATOM 781 C C . THR A 1 96 ? 9.407 18.003 31.805 1.00 12.91 97 THR A C 1
ATOM 782 O O . THR A 1 96 ? 8.275 17.768 31.367 1.00 12.91 97 THR A O 1
ATOM 786 N N . ASP A 1 97 ? 10.543 17.946 31.056 1.00 12.65 98 ASP A N 1
ATOM 787 C CA . ASP A 1 97 ? 10.513 17.527 29.653 1.00 13.85 98 ASP A CA 1
ATOM 788 C C . ASP A 1 97 ? 10.334 16.043 29.431 1.00 14.74 98 ASP A C 1
ATOM 789 O O . ASP A 1 97 ? 10.247 15.643 28.257 1.00 17.62 98 ASP A O 1
ATOM 794 N N . ASP A 1 98 ? 10.085 15.182 30.452 1.00 13.57 99 ASP A N 1
ATOM 795 C CA . ASP A 1 98 ? 9.755 13.786 30.204 1.00 15.16 99 ASP A CA 1
ATOM 796 C C . ASP A 1 98 ? 8.674 13.274 31.150 1.00 16.41 99 ASP A C 1
ATOM 797 O O . ASP A 1 98 ? 8.553 12.084 31.420 1.00 18.00 99 ASP A O 1
ATOM 802 N N . ASN A 1 99 ? 7.870 14.215 31.659 1.00 12.78 100 ASN A N 1
ATOM 803 C CA . ASN A 1 99 ? 6.707 13.891 32.518 1.00 12.34 100 ASN A CA 1
ATOM 804 C C . ASN A 1 99 ? 5.455 14.497 31.894 1.00 12.18 100 ASN A C 1
ATOM 805 O O . ASN A 1 99 ? 5.496 15.552 31.225 1.00 12.24 100 ASN A O 1
ATOM 810 N N . ILE A 1 100 ? 4.343 13.735 31.983 1.00 11.43 101 ILE A N 1
ATOM 811 C CA . ILE A 1 100 ? 3.101 14.122 31.373 1.00 11.75 101 ILE A CA 1
ATOM 812 C C . ILE A 1 100 ? 2.037 14.490 32.430 1.00 11.56 101 ILE A C 1
ATOM 813 O O . ILE A 1 100 ? 1.770 13.694 33.320 1.00 13.16 101 ILE A O 1
ATOM 818 N N . TYR A 1 101 ? 1.437 15.665 32.245 1.00 11.13 102 TYR A N 1
ATOM 819 C CA . TYR A 1 101 ? 0.280 15.981 33.116 1.00 10.34 102 TYR A CA 1
ATOM 820 C C . TYR A 1 101 ? -0.974 15.320 32.539 1.00 11.83 102 TYR A C 1
ATOM 821 O O . TYR A 1 101 ? -1.253 15.407 31.321 1.00 12.87 102 TYR A O 1
ATOM 830 N N . MET A 1 102 ? -1.789 14.696 33.444 1.00 12.71 103 MET A N 1
ATOM 831 C CA . MET A 1 102 ? -3.119 14.262 33.000 1.00 13.39 103 MET A CA 1
ATOM 832 C C . MET A 1 102 ? -4.002 15.475 32.791 1.00 13.99 103 MET A C 1
ATOM 833 O O . MET A 1 102 ? -3.833 16.568 33.309 1.00 14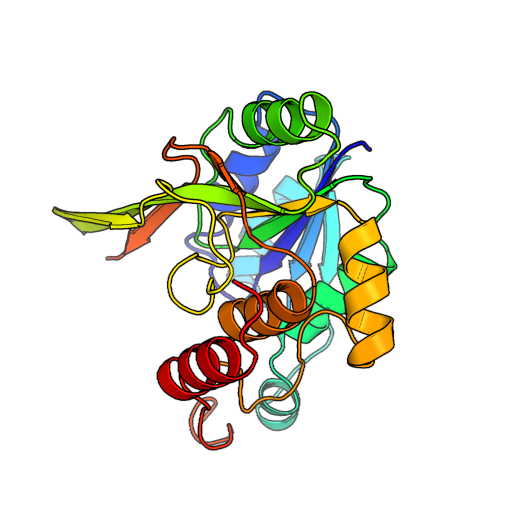.83 103 MET A O 1
ATOM 838 N N . PRO A 1 103 ? -5.023 15.432 31.873 1.00 16.56 104 PRO A N 1
ATOM 839 C CA . PRO A 1 103 ? -5.770 16.579 31.458 1.00 15.30 104 PRO A CA 1
ATOM 840 C C . PRO A 1 103 ? -6.389 17.508 32.503 1.00 13.47 104 PRO A C 1
ATOM 841 O O . PRO A 1 103 ? -6.462 18.739 32.321 1.00 15.01 104 PRO A O 1
ATOM 845 N N . ASP A 1 104 ? -6.890 16.917 33.562 1.00 14.19 105 ASP A N 1
ATOM 846 C CA . ASP A 1 104 ? -7.523 17.708 34.621 1.00 13.70 105 ASP A CA 1
ATOM 847 C C . ASP A 1 104 ? -6.636 18.035 35.805 1.00 12.79 105 ASP A C 1
ATOM 848 O O . ASP A 1 104 ? -7.072 18.485 36.856 1.00 12.85 105 ASP A O 1
ATOM 853 N N . ARG A 1 105 ? -5.295 17.830 35.657 1.00 11.90 106 ARG A N 1
ATOM 854 C CA . ARG A 1 105 ? -4.396 18.078 36.770 1.00 11.09 106 ARG A CA 1
ATOM 855 C C . ARG A 1 105 ? -4.517 19.510 37.322 1.00 11.96 106 ARG A C 1
ATOM 856 O O . ARG A 1 105 ? -4.695 19.672 38.530 1.00 12.29 106 ARG A O 1
ATOM 864 N N . LEU A 1 106 ? -4.350 20.524 36.466 1.00 10.83 107 LEU A N 1
ATOM 865 C CA . LEU A 1 106 ? -4.411 21.891 36.996 1.00 10.65 107 LEU A CA 1
ATOM 866 C C . LEU A 1 106 ? -5.779 22.202 37.579 1.00 10.95 107 LEU A C 1
ATOM 867 O O . LEU A 1 106 ? -5.871 22.823 38.621 1.00 11.93 107 LEU A O 1
ATOM 872 N N . LEU A 1 107 ? -6.868 21.790 36.865 1.00 11.19 108 LEU A N 1
ATOM 873 C CA . LEU A 1 107 ? -8.203 22.106 37.415 1.00 12.49 108 LEU A CA 1
ATOM 874 C C . LEU A 1 107 ? -8.406 21.509 38.792 1.00 11.92 108 LEU A C 1
ATOM 875 O O . LEU A 1 107 ? -8.869 22.254 39.687 1.00 12.52 108 LEU A O 1
ATOM 880 N N . LYS A 1 108 ? -8.043 20.264 38.994 1.00 11.38 109 LYS A N 1
ATOM 881 C CA . LYS A 1 108 ? -8.242 19.599 40.277 1.00 12.80 109 LYS A CA 1
ATOM 882 C C . LYS A 1 108 ? -7.330 20.219 41.369 1.00 13.07 109 LYS A C 1
ATOM 883 O O . LYS A 1 108 ? -7.781 20.410 42.490 1.00 13.47 109 LYS A O 1
ATOM 889 N N . MET A 1 109 ? -6.087 20.536 41.038 1.00 11.51 110 MET A N 1
ATOM 890 C CA . MET A 1 109 ? -5.182 21.099 42.063 1.00 11.84 110 MET A CA 1
ATOM 891 C C . MET A 1 109 ? -5.627 22.526 42.396 1.00 12.47 110 MET A C 1
ATOM 892 O O . MET A 1 109 ? -5.601 22.877 43.573 1.00 12.53 110 MET A O 1
ATOM 897 N N . VAL A 1 110 ? -5.941 23.347 41.413 1.00 11.27 111 VAL A N 1
ATOM 898 C CA . VAL A 1 110 ? -6.428 24.714 41.712 1.00 11.55 111 VAL A CA 1
ATOM 899 C C . VAL A 1 110 ? -7.674 24.614 42.583 1.00 13.61 111 VAL A C 1
ATOM 900 O O . VAL A 1 110 ? -7.776 25.380 43.565 1.00 13.93 111 VAL A O 1
ATOM 904 N N . ARG A 1 111 ? -8.634 23.780 42.229 1.00 12.21 112 ARG A N 1
ATOM 905 C CA . ARG A 1 111 ? -9.849 23.667 43.079 1.00 12.73 112 ARG A CA 1
ATOM 906 C C . ARG A 1 111 ? -9.548 23.273 44.507 1.00 14.29 112 ARG A C 1
ATOM 907 O O . ARG A 1 111 ? -10.214 23.784 45.433 1.00 15.28 112 ARG A O 1
ATOM 915 N N . GLU A 1 112 ? -8.570 22.378 44.717 1.00 13.39 113 GLU A N 1
ATOM 916 C CA . GLU A 1 112 ? -8.288 21.968 46.113 1.00 12.74 113 GLU A CA 1
ATOM 917 C C . GLU A 1 112 ? -7.664 23.093 46.878 1.00 15.34 113 GLU A C 1
ATOM 918 O O . GLU A 1 112 ? -8.165 23.396 47.998 1.00 16.61 113 GLU A O 1
ATOM 924 N N . LEU A 1 113 ? -6.780 23.943 46.337 1.00 13.50 114 LEU A N 1
ATOM 925 C CA . LEU A 1 113 ? -6.253 25.071 47.093 1.00 13.76 114 LEU A CA 1
ATOM 926 C C . LEU A 1 113 ? -7.298 26.182 47.213 1.00 17.28 114 LEU A C 1
ATOM 927 O O . LEU A 1 113 ? -7.321 26.821 48.261 1.00 17.54 114 LEU A O 1
ATOM 932 N N . ASP A 1 114 ? -8.172 26.364 46.215 1.00 15.39 115 ASP A N 1
ATOM 933 C CA . ASP A 1 114 ? -9.186 27.406 46.398 1.00 17.03 115 ASP A CA 1
ATOM 934 C C . ASP A 1 114 ? -10.185 26.991 47.456 1.00 18.55 115 ASP A C 1
ATOM 935 O O . ASP A 1 114 ? -10.711 27.902 48.175 1.00 22.48 115 ASP A O 1
ATOM 940 N N . THR A 1 115 ? -10.508 25.729 47.604 1.00 17.92 116 THR A N 1
ATOM 941 C CA . THR A 1 115 ? -11.538 25.293 48.567 1.00 17.82 116 THR A CA 1
ATOM 942 C C . THR A 1 115 ? -10.983 25.268 49.979 1.00 21.85 116 THR A C 1
ATOM 943 O O . THR A 1 115 ? -11.740 25.409 50.966 1.00 22.24 116 THR A O 1
ATOM 947 N N . HIS A 1 116 ? -9.671 25.017 50.157 1.00 17.79 117 HIS A N 1
ATOM 948 C CA . HIS A 1 116 ? -9.068 24.884 51.480 1.00 17.44 117 HIS A CA 1
ATOM 949 C C . HIS A 1 116 ? -7.974 25.876 51.701 1.00 18.54 117 HIS A C 1
ATOM 950 O O . HIS A 1 116 ? -6.767 25.615 51.474 1.00 19.80 117 HIS A O 1
ATOM 957 N N . PRO A 1 117 ? -8.256 27.068 52.232 1.00 18.38 118 PRO A N 1
ATOM 958 C CA . PRO A 1 117 ? -7.273 28.087 52.483 1.00 19.12 118 PRO A CA 1
ATOM 959 C C . PRO A 1 117 ? -6.222 27.676 53.518 1.00 16.10 118 PRO A C 1
ATOM 960 O O . PRO A 1 117 ? -5.175 28.272 53.427 1.00 19.84 118 PRO A O 1
ATOM 964 N N . GLU A 1 118 ? -6.491 26.683 54.335 1.00 17.33 119 GLU A N 1
ATOM 965 C CA . GLU A 1 118 ? -5.520 26.262 55.344 1.00 20.21 119 GLU A CA 1
ATOM 966 C C . GLU A 1 118 ? -4.424 25.379 54.753 1.00 18.70 119 GLU A C 1
ATOM 967 O O . GLU A 1 118 ? -3.442 25.148 55.471 1.00 20.77 119 GLU A O 1
ATOM 973 N N . LYS A 1 119 ? -4.599 24.921 53.530 1.00 16.44 120 LYS A N 1
ATOM 974 C CA . LYS A 1 119 ? -3.562 24.066 52.906 1.00 16.04 120 LYS A CA 1
ATOM 975 C C . LYS A 1 119 ? -2.703 24.951 52.002 1.00 14.74 120 LYS A C 1
ATOM 976 O O . LYS A 1 119 ? -3.264 25.742 51.257 1.00 13.92 120 LYS A O 1
ATOM 982 N N . ALA A 1 120 ? -1.385 24.895 52.170 1.00 14.14 121 ALA A N 1
ATOM 983 C CA . ALA A 1 120 ? -0.493 25.697 51.349 1.00 12.59 121 ALA A CA 1
ATOM 984 C C . ALA A 1 120 ? 0.239 24.885 50.277 1.00 12.46 121 ALA A C 1
ATOM 985 O O . ALA A 1 120 ? 0.694 25.472 49.306 1.00 12.78 121 ALA A O 1
ATOM 987 N N . VAL A 1 121 ? 0.429 23.608 50.553 1.00 12.56 122 VAL A N 1
ATOM 988 C CA . VAL A 1 121 ? 1.150 22.730 49.616 1.00 12.74 122 VAL A CA 1
ATOM 989 C C . VAL A 1 121 ? 0.282 21.506 49.413 1.00 13.55 122 VAL A C 1
ATOM 990 O O . VAL A 1 121 ? -0.110 20.859 50.407 1.00 13.98 122 VAL A O 1
ATOM 994 N N . ILE A 1 122 ? -0.037 21.110 48.178 1.00 13.40 123 ILE A N 1
ATOM 995 C CA . ILE A 1 122 ? -0.744 19.884 47.891 1.00 12.98 123 ILE A CA 1
ATOM 996 C C . ILE A 1 122 ? 0.040 19.008 46.928 1.00 11.98 123 ILE A C 1
ATOM 997 O O . ILE A 1 122 ? 0.932 19.462 46.220 1.00 14.10 123 ILE A O 1
ATOM 1002 N N . TYR A 1 123 ? -0.221 17.709 47.005 1.00 12.21 124 TYR A N 1
ATOM 1003 C CA . TYR A 1 123 ? 0.443 16.780 46.095 1.00 11.67 124 TYR A CA 1
ATOM 1004 C C . TYR A 1 123 ? -0.523 15.674 45.661 1.00 12.46 124 TYR A C 1
ATOM 1005 O O . TYR A 1 123 ? -1.444 15.333 46.434 1.00 12.76 124 TYR A O 1
ATOM 1014 N N . SER A 1 124 ? -0.354 15.159 44.468 1.00 11.67 125 SER A N 1
ATOM 1015 C CA . SER A 1 124 ? -1.204 14.054 43.989 1.00 10.70 125 SER A CA 1
ATOM 1016 C C . SER A 1 124 ? -0.389 12.738 43.914 1.00 11.01 125 SER A C 1
ATOM 1017 O O . SER A 1 124 ? 0.824 12.755 44.155 1.00 11.48 125 SER A O 1
ATOM 1020 N N . ALA A 1 125 ? -1.144 11.688 43.524 1.00 12.05 126 ALA A N 1
ATOM 1021 C CA . ALA A 1 125 ? -0.442 10.430 43.220 1.00 12.46 126 ALA A CA 1
ATOM 1022 C C . ALA A 1 125 ? 0.208 10.582 41.831 1.00 13.43 126 ALA A C 1
ATOM 1023 O O . ALA A 1 125 ? -0.166 11.495 41.047 1.00 13.40 126 ALA A O 1
ATOM 1025 N N . SER A 1 126 ? 1.115 9.669 41.514 1.00 14.34 127 SER A N 1
ATOM 1026 C CA . SER A 1 126 ? 1.855 9.678 40.252 1.00 14.83 127 SER A CA 1
ATOM 1027 C C . SER A 1 126 ? 2.016 8.234 39.776 1.00 17.34 127 SER A C 1
ATOM 1028 O O . SER A 1 126 ? 2.115 7.360 40.614 1.00 18.25 127 SER A O 1
ATOM 1031 N N . LYS A 1 127 ? 1.989 8.055 38.473 1.00 13.82 128 LYS A N 1
ATOM 1032 C CA . LYS A 1 127 ? 2.165 6.720 37.907 1.00 15.76 128 LYS A CA 1
ATOM 1033 C C . LYS A 1 127 ? 3.310 6.675 36.910 1.00 16.98 128 LYS A C 1
ATOM 1034 O O . LYS A 1 127 ? 3.577 7.619 36.184 1.00 18.15 128 LYS A O 1
ATOM 1044 N N . THR A 1 128 ? 4.039 5.539 36.985 1.00 17.43 129 THR A N 1
ATOM 1045 C CA . THR A 1 128 ? 5.113 5.345 36.008 1.00 17.33 129 THR A CA 1
ATOM 1046 C C . THR A 1 128 ? 4.831 4.013 35.299 1.00 19.21 129 THR A C 1
ATOM 1047 O O . THR A 1 128 ? 4.618 3.000 36.016 1.00 20.11 129 THR A O 1
ATOM 1051 N N . TYR A 1 129 ? 4.929 4.071 33.996 1.00 19.64 130 TYR A N 1
ATOM 1052 C CA . TYR A 1 129 ? 4.782 2.841 33.186 1.00 21.28 130 TYR A CA 1
ATOM 1053 C C . TYR A 1 129 ? 6.142 2.410 32.642 1.00 27.00 130 TYR A C 1
ATOM 1054 O O . TYR A 1 129 ? 6.839 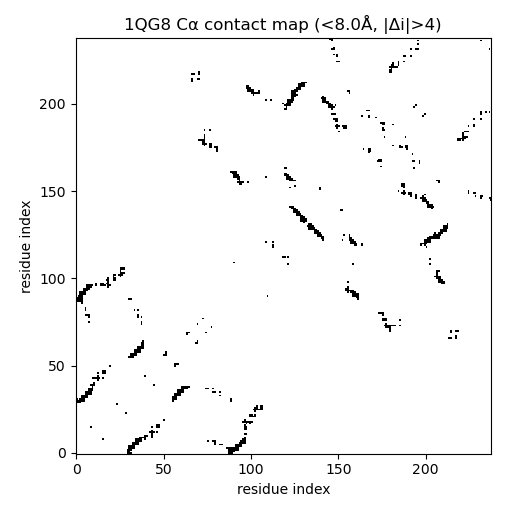3.243 32.059 1.00 25.30 130 TYR A O 1
ATOM 1063 N N . HIS A 1 130 ? 6.515 1.154 32.916 1.00 28.20 131 HIS A N 1
ATOM 1064 C CA . HIS A 1 130 ? 7.777 0.637 32.373 1.00 29.48 131 HIS A CA 1
ATOM 1065 C C . HIS A 1 130 ? 7.406 -0.193 31.147 1.00 34.71 131 HIS A C 1
ATOM 1066 O O . HIS A 1 130 ? 6.443 -0.952 31.157 1.00 35.34 131 HIS A O 1
ATOM 1073 N N . LEU A 1 131 ? 8.141 0.111 30.085 1.00 35.99 132 LEU A N 1
ATOM 1074 C CA . LEU A 1 131 ? 7.849 -0.561 28.821 1.00 38.63 132 LEU A CA 1
ATOM 1075 C C . LEU A 1 131 ? 9.044 -1.429 28.442 1.00 37.67 132 LEU A C 1
ATOM 1076 O O . LEU A 1 131 ? 10.181 -1.151 28.823 1.00 34.24 132 LEU A O 1
ATOM 1081 N N . ASN A 1 132 ? 8.725 -2.503 27.788 1.00 41.38 133 ASN A N 1
ATOM 1082 C CA . ASN A 1 132 ? 9.578 -3.562 27.274 1.00 44.46 133 ASN A CA 1
ATOM 1083 C C . ASN A 1 132 ? 8.620 -4.509 26.510 1.00 43.37 133 ASN A C 1
ATOM 1084 O O . ASN A 1 132 ? 8.039 -4.105 25.510 1.00 43.80 133 ASN A O 1
ATOM 1089 N N . ASP A 1 136 ? 5.419 -3.376 25.363 1.00 47.11 137 ASP A N 1
ATOM 1090 C CA . ASP A 1 136 ? 4.167 -3.131 26.084 1.00 43.31 137 ASP A CA 1
ATOM 1091 C C . ASP A 1 136 ? 4.495 -2.876 27.550 1.00 33.32 137 ASP A C 1
ATOM 1092 O O . ASP A 1 136 ? 5.686 -2.800 27.915 1.00 29.35 137 ASP A O 1
ATOM 1097 N N . ILE A 1 137 ? 3.499 -2.744 28.415 1.00 33.86 138 ILE A N 1
ATOM 1098 C CA . ILE A 1 137 ? 3.849 -2.479 29.825 1.00 35.50 138 ILE A CA 1
ATOM 1099 C C . ILE A 1 137 ? 4.383 -3.719 30.507 1.00 32.82 138 ILE A C 1
ATOM 1100 O O . ILE A 1 137 ? 3.703 -4.732 30.395 1.00 38.63 138 ILE A O 1
ATOM 1105 N N . VAL A 1 138 ? 5.481 -3.678 31.229 1.00 33.31 139 VAL A N 1
ATOM 1106 C CA . VAL A 1 138 ? 5.937 -4.872 31.947 1.00 33.60 139 VAL A CA 1
ATOM 1107 C C . VAL A 1 138 ? 5.672 -4.592 33.408 1.00 30.74 139 VAL A C 1
ATOM 1108 O O . VAL A 1 138 ? 5.692 -5.489 34.241 1.00 25.91 139 VAL A O 1
ATOM 1112 N N . LYS A 1 139 ? 5.443 -3.294 33.748 1.00 28.82 140 LYS A N 1
ATOM 1113 C CA . LYS A 1 139 ? 5.300 -2.992 35.169 1.00 26.75 140 LYS A CA 1
ATOM 1114 C C . LYS A 1 139 ? 4.743 -1.579 35.338 1.00 26.64 140 LYS A C 1
ATOM 1115 O O . LYS A 1 139 ? 5.021 -0.744 34.481 1.00 25.52 140 LYS A O 1
ATOM 1121 N N . GLU A 1 140 ? 3.899 -1.420 36.339 1.00 25.23 141 GLU A N 1
ATOM 1122 C CA . GLU A 1 140 ? 3.322 -0.095 36.624 1.00 24.81 141 GLU A CA 1
ATOM 1123 C C . GLU A 1 140 ? 3.668 0.210 38.074 1.00 26.27 141 GLU A C 1
ATOM 1124 O O . GLU A 1 140 ? 3.429 -0.611 38.977 1.00 25.41 141 GLU A O 1
ATOM 1130 N N . THR A 1 141 ? 4.173 1.416 38.298 1.00 22.78 142 THR A N 1
ATOM 1131 C CA . THR A 1 141 ? 4.522 1.845 39.628 1.00 22.98 142 THR A CA 1
ATOM 1132 C C . THR A 1 141 ? 3.676 3.074 39.999 1.00 24.79 142 THR A C 1
ATOM 1133 O O . THR A 1 141 ? 3.504 3.957 39.171 1.00 25.23 142 THR A O 1
ATOM 1137 N N . VAL A 1 142 ? 3.191 3.095 41.233 1.00 20.90 143 VAL A N 1
ATOM 1138 C CA . VAL A 1 142 ? 2.408 4.251 41.671 1.00 20.35 143 VAL A CA 1
ATOM 1139 C C . VAL A 1 142 ? 2.952 4.766 42.995 1.00 20.98 143 VAL A C 1
ATOM 1140 O O . VAL A 1 142 ? 3.230 4.023 43.942 1.00 20.45 143 VAL A O 1
ATOM 1144 N N . ARG A 1 143 ? 3.182 6.087 43.007 1.00 18.26 144 ARG A N 1
ATOM 1145 C CA . ARG A 1 143 ? 3.571 6.769 44.267 1.00 17.94 144 ARG A CA 1
ATOM 1146 C C . ARG A 1 143 ? 2.271 7.360 44.810 1.00 20.00 144 ARG A C 1
ATOM 1147 O O . ARG A 1 143 ? 1.626 8.207 44.134 1.00 16.95 144 ARG A O 1
ATOM 1155 N N . PRO A 1 144 ? 1.745 6.874 45.935 1.00 17.75 145 PRO A N 1
ATOM 1156 C CA . PRO A 1 144 ? 0.472 7.264 46.425 1.00 18.10 145 PRO A CA 1
ATOM 1157 C C . PRO A 1 144 ? 0.348 8.653 47.040 1.00 16.48 145 PRO A C 1
ATOM 1158 O O . PRO A 1 144 ? 1.393 9.270 47.264 1.00 18.34 145 PRO A O 1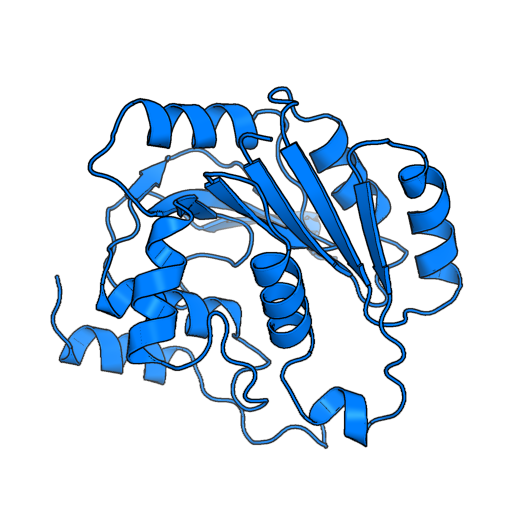
ATOM 1162 N N . ALA A 1 145 ? -0.882 9.074 47.276 1.00 16.40 146 ALA A N 1
ATOM 1163 C CA . ALA A 1 145 ? -1.070 10.347 48.011 1.00 17.65 146 ALA A CA 1
ATOM 1164 C C . ALA A 1 145 ? -2.243 10.069 48.993 1.00 19.63 146 ALA A C 1
ATOM 1165 O O . ALA A 1 145 ? -3.359 10.457 48.703 1.00 19.82 146 ALA A O 1
ATOM 1167 N N . ALA A 1 146 ? -1.879 9.432 50.086 1.00 20.39 147 ALA A N 1
ATOM 1168 C CA . ALA A 1 146 ? -2.926 8.977 51.024 1.00 24.96 147 ALA A CA 1
ATOM 1169 C C . ALA A 1 146 ? -2.929 9.710 52.336 1.00 26.05 147 ALA A C 1
ATOM 1170 O O . ALA A 1 146 ? -3.880 9.535 53.127 1.00 31.64 147 ALA A O 1
ATOM 1172 N N . GLN A 1 147 ? -1.867 10.407 52.660 1.00 19.11 148 GLN A N 1
ATOM 1173 C CA . GLN A 1 147 ? -1.752 11.077 53.939 1.00 19.90 148 GLN A CA 1
ATOM 1174 C C . GLN A 1 147 ? -1.052 12.388 53.929 1.00 17.63 148 GLN A C 1
ATOM 1175 O O . GLN A 1 147 ? -0.297 12.724 52.966 1.00 17.95 148 GLN A O 1
ATOM 1181 N N . VAL A 1 148 ? -1.383 13.271 54.864 1.00 16.64 149 VAL A N 1
ATOM 1182 C CA . VAL A 1 148 ? -0.667 14.517 55.106 1.00 16.09 149 VAL A CA 1
ATOM 1183 C C . VAL A 1 148 ? 0.750 14.153 55.546 1.00 18.66 149 VAL A C 1
ATOM 1184 O O . VAL A 1 148 ? 0.908 13.215 56.367 1.00 19.74 149 VAL A O 1
ATOM 1188 N N . THR A 1 149 ? 1.778 14.823 54.974 1.00 16.07 150 THR A N 1
ATOM 1189 C CA . THR A 1 149 ? 3.133 14.436 55.378 1.00 16.34 150 THR A CA 1
ATOM 1190 C C . THR A 1 149 ? 4.031 15.626 55.599 1.00 15.86 150 THR A C 1
ATOM 1191 O O . THR A 1 149 ? 4.121 16.606 54.809 1.00 16.32 150 THR A O 1
ATOM 1195 N N . TRP A 1 150 ? 4.775 15.542 56.700 1.00 16.45 151 TRP A N 1
ATOM 1196 C CA . TRP A 1 150 ? 5.822 16.487 57.052 1.00 16.75 151 TRP A CA 1
ATOM 1197 C C . TRP A 1 150 ? 7.183 15.928 56.596 1.00 13.79 151 TRP A C 1
ATOM 1198 O O . TRP A 1 150 ? 8.245 16.515 56.898 1.00 17.38 151 TRP A O 1
ATOM 1209 N N . ASN A 1 151 ? 7.161 14.830 55.820 1.00 15.66 152 ASN A N 1
ATOM 1210 C CA . ASN A 1 151 ? 8.408 14.221 55.328 1.00 15.34 152 ASN A CA 1
ATOM 1211 C C . ASN A 1 151 ? 8.269 13.715 53.893 1.00 14.51 152 ASN A C 1
ATOM 1212 O O . ASN A 1 151 ? 8.259 12.558 53.526 1.00 15.28 152 ASN A O 1
ATOM 1217 N N . ALA A 1 152 ? 8.234 14.777 53.041 1.00 15.46 153 ALA A N 1
ATOM 1218 C CA . ALA A 1 152 ? 8.118 14.570 51.596 1.00 14.09 153 ALA A CA 1
ATOM 1219 C C . ALA A 1 152 ? 9.360 14.146 50.851 1.00 13.17 153 ALA A C 1
ATOM 1220 O O . ALA A 1 152 ? 9.193 13.436 49.846 1.00 14.07 153 ALA A O 1
ATOM 1222 N N . PRO A 1 153 ? 10.569 14.350 51.369 1.00 13.31 154 PRO A N 1
ATOM 1223 C CA . PRO A 1 153 ? 11.739 14.025 50.526 1.00 12.85 154 PRO A CA 1
ATOM 1224 C C . PRO A 1 153 ? 11.747 12.586 50.084 1.00 15.12 154 PRO A C 1
ATOM 1225 O O . PRO A 1 153 ? 11.738 11.634 50.919 1.00 16.71 154 PRO A O 1
ATOM 1229 N N . CYS A 1 154 ? 11.923 12.356 48.759 1.00 15.78 155 CYS A N 1
ATOM 1230 C CA . CYS A 1 154 ? 12.037 11.037 48.155 1.00 16.65 155 CYS A CA 1
ATOM 1231 C C . CYS A 1 154 ? 10.747 10.226 48.225 1.00 20.26 155 CYS A C 1
ATOM 1232 O O . CYS A 1 154 ? 10.723 9.108 47.694 1.00 26.46 155 CYS A O 1
ATOM 1235 N N . ALA A 1 155 ? 9.661 10.725 48.771 1.00 16.44 156 ALA A N 1
ATOM 1236 C CA . ALA A 1 155 ? 8.363 10.091 48.832 1.00 15.51 156 ALA A CA 1
ATOM 1237 C C . ALA A 1 155 ? 7.457 10.704 47.740 1.00 16.38 156 ALA A C 1
ATOM 1238 O O . ALA A 1 155 ? 6.618 9.992 47.210 1.00 17.71 156 ALA A O 1
ATOM 1240 N N . ILE A 1 156 ? 7.707 11.973 47.436 1.00 13.88 157 ILE A N 1
ATOM 1241 C CA . ILE A 1 156 ? 6.854 12.697 46.451 1.00 13.51 157 ILE A CA 1
ATOM 1242 C C . ILE A 1 156 ? 7.753 13.289 45.344 1.00 11.89 157 ILE A C 1
ATOM 1243 O O . ILE A 1 156 ? 8.825 13.830 45.653 1.00 13.99 157 ILE A O 1
ATOM 1248 N N . ASP A 1 157 ? 7.296 13.121 44.108 1.00 12.51 158 ASP A N 1
ATOM 1249 C CA . ASP A 1 157 ? 8.137 13.590 42.995 1.00 13.39 158 ASP A CA 1
ATOM 1250 C C . ASP A 1 157 ? 7.997 15.086 42.721 1.00 13.42 158 ASP A C 1
ATOM 1251 O O . ASP A 1 157 ? 6.937 15.710 42.879 1.00 12.86 158 ASP A O 1
ATOM 1256 N N . HIS A 1 158 ? 9.077 15.607 42.091 1.00 11.98 159 HIS A N 1
ATOM 1257 C CA . HIS A 1 158 ? 9.153 16.908 41.488 1.00 10.92 159 HIS A CA 1
ATOM 1258 C C . HIS A 1 158 ? 7.855 17.328 40.792 1.00 11.50 159 HIS A C 1
ATOM 1259 O O . HIS A 1 158 ? 7.454 18.498 40.937 1.00 12.39 159 HIS A O 1
ATOM 1266 N N . CYS A 1 159 ? 7.245 16.469 39.994 1.00 9.82 160 CYS A N 1
ATOM 1267 C CA . CYS A 1 159 ? 6.154 16.841 39.135 1.00 10.36 160 CYS A CA 1
ATOM 1268 C C . CYS A 1 159 ? 4.746 16.645 39.741 1.00 8.92 160 CYS A C 1
ATOM 1269 O O . CYS A 1 159 ? 3.784 16.791 38.975 1.00 9.72 160 CYS A O 1
ATOM 1272 N N . SER A 1 160 ? 4.708 16.352 41.032 1.00 10.13 161 SER A N 1
ATOM 1273 C CA . SER A 1 160 ? 3.411 16.008 41.622 1.00 10.50 161 SER A CA 1
ATOM 1274 C C . SER A 1 160 ? 2.856 16.998 42.599 1.00 10.00 161 SER A C 1
ATOM 1275 O O . SER A 1 160 ? 1.920 16.660 43.371 1.00 12.07 161 SER A O 1
ATOM 1278 N N . VAL A 1 161 ? 3.345 18.239 42.601 1.00 9.83 162 VAL A N 1
ATOM 1279 C CA . VAL A 1 161 ? 2.944 19.200 43.615 1.00 9.93 162 VAL A CA 1
ATOM 1280 C C . VAL A 1 161 ? 2.400 20.505 43.072 1.00 10.58 162 VAL A C 1
ATOM 1281 O O . VAL A 1 161 ? 2.686 20.874 41.937 1.00 12.53 162 VAL A O 1
ATOM 1285 N N . MET A 1 162 ? 1.654 21.251 43.913 1.00 10.76 163 MET A N 1
ATOM 1286 C CA . MET A 1 162 ? 1.269 22.620 43.635 1.00 10.21 163 MET A CA 1
ATOM 1287 C C . MET A 1 162 ? 1.335 23.391 44.970 1.00 11.26 163 MET A C 1
ATOM 1288 O O . MET A 1 162 ? 0.906 22.770 45.966 1.00 11.92 163 MET A O 1
ATOM 1293 N N . HIS A 1 163 ? 1.809 24.630 44.957 1.00 11.13 164 HIS A N 1
ATOM 1294 C CA . HIS A 1 163 ? 1.771 25.320 46.262 1.00 11.37 164 HIS A CA 1
ATOM 1295 C C . HIS A 1 163 ? 1.496 26.807 46.088 1.00 11.14 164 HIS A C 1
ATOM 1296 O O . HIS A 1 163 ? 1.678 27.334 44.986 1.00 11.89 164 HIS A O 1
ATOM 1303 N N . ARG A 1 164 ? 1.010 27.434 47.190 1.00 12.41 165 ARG A N 1
ATOM 1304 C CA . ARG A 1 164 ? 0.841 28.884 47.117 1.00 12.64 165 ARG A CA 1
ATOM 1305 C C . ARG A 1 164 ? 2.179 29.598 46.936 1.00 13.26 165 ARG A C 1
ATOM 1306 O O . ARG A 1 164 ? 3.245 29.148 47.434 1.00 13.88 165 ARG A O 1
ATOM 1314 N N . TYR A 1 165 ? 2.163 30.738 46.227 1.00 15.01 166 TYR A N 1
ATOM 1315 C CA . TYR A 1 165 ? 3.367 31.531 46.116 1.00 16.15 166 TYR A CA 1
ATOM 1316 C C . TYR A 1 165 ? 3.926 31.958 47.475 1.00 16.79 166 TYR A C 1
ATOM 1317 O O . TYR A 1 165 ? 5.142 32.048 47.623 1.00 17.12 166 TYR A O 1
ATOM 1326 N N . SER A 1 166 ? 3.072 32.194 48.462 1.00 15.77 167 SER A N 1
ATOM 1327 C CA . SER A 1 166 ? 3.497 32.639 49.791 1.00 16.12 167 SER A CA 1
ATOM 1328 C C . SER A 1 166 ? 4.408 31.643 50.491 1.00 18.38 167 SER A C 1
ATOM 1329 O O . SER A 1 166 ? 5.176 32.045 51.396 1.00 19.48 167 SER A O 1
ATOM 1332 N N . VAL A 1 167 ? 4.369 30.367 50.113 1.00 15.10 168 VAL A N 1
ATOM 1333 C CA . VAL A 1 167 ? 5.320 29.361 50.661 1.00 15.73 168 VAL A CA 1
ATOM 1334 C C . VAL A 1 167 ? 6.749 29.796 50.355 1.00 19.41 168 VAL A C 1
ATOM 1335 O O . VAL A 1 167 ? 7.677 29.575 51.178 1.00 21.58 168 VAL A O 1
ATOM 1339 N N . LEU A 1 168 ? 7.034 30.334 49.171 1.00 20.23 169 LEU A N 1
ATOM 1340 C CA . LEU A 1 168 ? 8.353 30.713 48.672 1.00 21.72 169 LEU A CA 1
ATOM 1341 C C . LEU A 1 168 ? 9.022 31.732 49.579 1.00 25.26 169 LEU A C 1
ATOM 1342 O O . LEU A 1 168 ? 10.212 31.560 49.858 1.00 23.99 169 LEU A O 1
ATOM 1347 N N . GLU A 1 169 ? 8.298 32.706 50.113 1.00 28.11 170 GLU A N 1
ATOM 1348 C CA . GLU A 1 169 ? 8.849 33.694 51.037 1.00 30.55 170 GLU A CA 1
ATOM 1349 C C . GLU A 1 169 ? 9.412 33.110 52.299 1.00 26.66 170 GLU A C 1
ATOM 1350 O O . GLU A 1 169 ? 10.557 33.450 52.666 1.00 30.32 170 GLU A O 1
ATOM 1356 N N . LYS A 1 170 ? 8.742 32.173 52.998 1.00 25.28 171 LYS A N 1
ATOM 1357 C CA . LYS A 1 170 ? 9.289 31.557 54.171 1.00 27.33 171 LYS A CA 1
ATOM 1358 C C . LYS A 1 170 ? 10.584 30.795 53.902 1.00 23.39 171 LYS A C 1
ATOM 1359 O O . LYS A 1 170 ? 11.484 30.786 54.712 1.00 23.55 171 LYS A O 1
ATOM 1365 N N . VAL A 1 171 ? 10.591 30.040 52.761 1.00 21.42 172 VAL A N 1
ATOM 1366 C CA . VAL A 1 171 ? 11.793 29.316 52.414 1.00 18.02 172 VAL A CA 1
ATOM 1367 C C . VAL A 1 171 ? 12.984 30.261 52.151 1.00 18.01 172 VAL A C 1
ATOM 1368 O O . VAL A 1 171 ? 14.056 29.930 52.655 1.00 18.20 172 VAL A O 1
ATOM 1372 N N . LYS A 1 172 ? 12.721 31.314 51.396 1.00 18.44 173 LYS A N 1
ATOM 1373 C CA . LYS A 1 172 ? 13.899 32.191 51.102 1.00 20.48 173 LYS A CA 1
ATOM 1374 C C . LYS A 1 172 ? 14.350 32.882 52.379 1.00 19.25 173 LYS A C 1
ATOM 1375 O O . LYS A 1 172 ? 15.563 33.057 52.553 1.00 22.93 173 LYS A O 1
ATOM 1381 N N . GLU A 1 173 ? 13.393 33.274 53.219 1.00 24.17 174 GLU A N 1
ATOM 1382 C CA . GLU A 1 173 ? 13.881 33.934 54.468 1.00 25.11 174 GLU A CA 1
ATOM 1383 C C . GLU A 1 173 ? 14.803 33.061 55.276 1.00 25.44 174 GLU A C 1
ATOM 1384 O O . GLU A 1 173 ? 15.822 33.524 55.842 1.00 28.07 174 GLU A O 1
ATOM 1390 N N . LYS A 1 174 ? 14.551 31.739 55.381 1.00 21.08 175 LYS A N 1
ATOM 1391 C CA . LYS A 1 174 ? 15.362 30.842 56.154 1.00 21.34 175 LYS A CA 1
ATOM 1392 C C . LYS A 1 174 ? 16.641 30.446 55.443 1.00 22.50 175 LYS A C 1
ATOM 1393 O O . LYS A 1 174 ? 17.728 30.341 56.006 1.00 24.92 175 LYS A O 1
ATOM 1399 N N . PHE A 1 175 ? 16.478 30.098 54.156 1.00 21.09 176 PHE A N 1
ATOM 1400 C CA . PHE A 1 175 ? 17.570 29.491 53.408 1.00 16.84 176 PHE A CA 1
ATOM 1401 C C . PHE A 1 175 ? 18.284 30.378 52.399 1.00 16.01 176 PHE A C 1
ATOM 1402 O O . PHE A 1 175 ? 19.365 29.939 51.967 1.00 20.36 176 PHE A O 1
ATOM 1410 N N . GLY A 1 176 ? 17.813 31.534 52.023 1.00 17.06 177 GLY A N 1
ATOM 1411 C CA . GLY A 1 176 ? 18.534 32.386 51.091 1.00 19.18 177 GLY A CA 1
ATOM 1412 C C . GLY A 1 176 ? 18.197 32.192 49.619 1.00 19.55 177 GLY A C 1
ATOM 1413 O O . GLY A 1 176 ? 18.656 32.973 48.804 1.00 21.48 177 GLY A O 1
ATOM 1414 N N . SER A 1 177 ? 17.453 31.137 49.334 1.00 17.46 178 SER A N 1
ATOM 1415 C CA . SER A 1 177 ? 17.070 30.847 47.924 1.00 15.75 178 SER A CA 1
ATOM 1416 C C . SER A 1 177 ? 15.836 29.941 48.034 1.00 16.47 178 SER A C 1
ATOM 1417 O O . SER A 1 177 ? 15.420 29.553 49.112 1.00 15.37 178 SER A O 1
ATOM 1420 N N . TYR A 1 178 ? 15.231 29.646 46.857 1.00 15.41 179 TYR A N 1
ATOM 1421 C CA . TYR A 1 178 ? 14.065 28.729 46.883 1.00 14.31 179 TYR A CA 1
ATOM 1422 C C . TYR A 1 178 ? 14.524 27.292 46.770 1.00 14.79 179 TYR A C 1
ATOM 1423 O O . TYR A 1 178 ? 14.645 26.492 47.718 1.00 15.54 179 TYR A O 1
ATOM 1432 N N . TRP A 1 179 ? 14.875 26.849 45.529 1.00 12.78 180 TRP A N 1
ATOM 1433 C CA . TRP A 1 179 ? 15.483 25.541 45.270 1.00 13.14 180 TRP A CA 1
ATOM 1434 C C . TRP A 1 179 ? 16.958 25.644 45.692 1.00 13.31 180 TRP A C 1
ATOM 1435 O O . TRP A 1 179 ? 17.535 26.752 45.586 1.00 12.58 180 TRP A O 1
ATOM 1446 N N . ASP A 1 180 ? 17.607 24.501 45.989 1.00 14.30 181 ASP A N 1
ATOM 1447 C CA . ASP A 1 180 ? 18.999 24.564 46.428 1.00 14.93 181 ASP A CA 1
ATOM 1448 C C . ASP A 1 180 ? 19.892 24.328 45.212 1.00 14.58 181 ASP A C 1
ATOM 1449 O O . ASP A 1 180 ? 19.894 23.239 44.618 1.00 14.71 181 ASP A O 1
ATOM 1454 N N . GLU A 1 181 ? 20.655 25.326 44.833 1.00 14.94 182 GLU A N 1
ATOM 1455 C CA . GLU A 1 181 ? 21.549 25.236 43.693 1.00 13.68 182 GLU A CA 1
ATOM 1456 C C . GLU A 1 181 ? 22.863 24.502 43.978 1.00 16.26 182 GLU A C 1
ATOM 1457 O O . GLU A 1 181 ? 23.614 24.233 43.023 1.00 16.20 182 GLU A O 1
ATOM 1463 N N . SER A 1 182 ? 23.057 24.013 45.195 1.00 16.95 183 SER A N 1
ATOM 1464 C CA . SER A 1 182 ? 24.280 23.227 45.432 1.00 17.45 183 SER A CA 1
ATOM 1465 C C . SER A 1 182 ? 24.325 22.027 44.537 1.00 17.28 183 SER A C 1
ATOM 1466 O O . SER A 1 182 ? 23.385 21.214 44.451 1.00 17.76 183 SER A O 1
ATOM 1469 N N . PRO A 1 183 ? 25.477 21.740 43.883 1.00 16.64 184 PRO A N 1
ATOM 1470 C CA . PRO A 1 183 ? 25.604 20.572 43.049 1.00 17.28 184 PRO A CA 1
ATOM 1471 C C . PRO A 1 183 ? 25.696 19.246 43.798 1.00 15.10 184 PRO A C 1
ATOM 1472 O O . PRO A 1 183 ? 25.630 18.210 43.152 1.00 16.69 184 PRO A O 1
ATOM 1476 N N . ALA A 1 184 ? 25.802 19.265 45.157 1.00 16.71 185 ALA A N 1
ATOM 1477 C CA . ALA A 1 184 ? 25.675 18.046 45.932 1.00 18.81 185 ALA A CA 1
ATOM 1478 C C . ALA A 1 184 ? 24.239 17.532 46.030 1.00 18.89 185 ALA A C 1
ATOM 1479 O O . ALA A 1 184 ? 24.004 16.364 46.324 1.00 18.29 185 ALA A O 1
ATOM 1481 N N . PHE A 1 185 ? 23.278 18.333 45.523 1.00 17.86 186 PHE A N 1
ATOM 1482 C CA . PHE A 1 185 ? 21.865 17.905 45.513 1.00 19.88 186 PHE A CA 1
ATOM 1483 C C . PHE A 1 185 ? 21.369 17.784 44.092 1.00 20.20 186 PHE A C 1
ATOM 1484 O O . PHE A 1 185 ? 20.193 18.085 43.776 1.00 19.37 186 PHE A O 1
ATOM 1492 N N . TYR A 1 186 ? 22.299 17.374 43.190 1.00 16.67 187 TYR A N 1
ATOM 1493 C CA . TYR A 1 186 ? 21.815 17.231 41.786 1.00 16.83 187 TYR A CA 1
ATOM 1494 C C . TYR A 1 186 ? 20.879 16.053 41.635 1.00 16.93 187 TYR A C 1
ATOM 1495 O O . TYR A 1 186 ? 19.835 16.105 40.919 1.00 17.42 187 TYR A O 1
ATOM 1504 N N . ARG A 1 187 ? 21.167 14.868 42.200 1.00 15.64 188 ARG A N 1
ATOM 1505 C CA . ARG A 1 187 ? 20.329 13.708 41.978 1.00 17.34 188 ARG A CA 1
ATOM 1506 C C . ARG A 1 187 ? 18.928 13.887 42.592 1.00 17.32 188 ARG A C 1
ATOM 1507 O O . ARG A 1 187 ? 18.004 13.325 41.959 1.00 18.55 188 ARG A O 1
ATOM 1515 N N . ILE A 1 188 ? 18.859 14.557 43.720 1.00 17.32 189 ILE A N 1
ATOM 1516 C CA . ILE A 1 188 ? 17.533 14.641 44.399 1.00 14.99 189 ILE A CA 1
ATOM 1517 C C . ILE A 1 188 ? 17.200 16.078 44.732 1.00 13.71 189 ILE A C 1
ATOM 1518 O O . ILE A 1 188 ? 16.690 16.392 45.828 1.00 14.77 189 ILE A O 1
ATOM 1523 N N . GLY A 1 189 ? 17.319 17.003 43.761 1.00 14.19 190 GLY A N 1
ATOM 1524 C CA . GLY A 1 189 ? 17.039 18.423 43.987 1.00 13.86 190 GLY A CA 1
ATOM 1525 C C . GLY A 1 189 ? 15.571 18.662 44.386 1.00 12.38 190 GLY A C 1
ATOM 1526 O O . GLY A 1 189 ? 15.295 19.539 45.196 1.00 13.09 190 GLY A O 1
ATOM 1527 N N . ASP A 1 190 ? 14.657 17.879 43.779 1.00 12.53 191 ASP A N 1
ATOM 1528 C CA . ASP A 1 190 ? 13.280 17.963 44.238 1.00 11.76 191 ASP A CA 1
ATOM 1529 C C . ASP A 1 190 ? 13.130 17.650 45.741 1.00 12.22 191 ASP A C 1
ATOM 1530 O O . ASP A 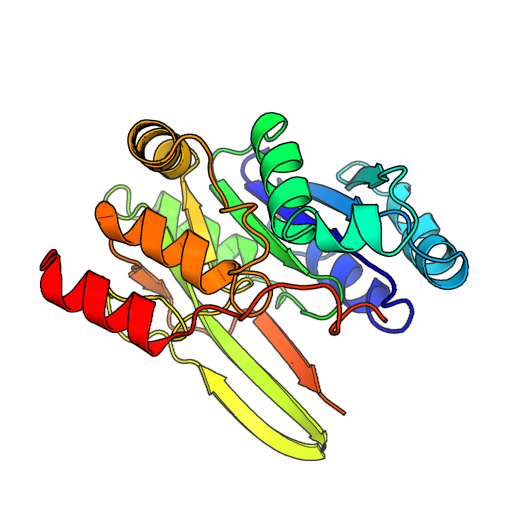1 190 ? 12.495 18.476 46.466 1.00 12.38 191 ASP A O 1
ATOM 1535 N N . ALA A 1 191 ? 13.780 16.560 46.158 1.00 12.72 192 ALA A N 1
ATOM 1536 C CA . ALA A 1 191 ? 13.692 16.218 47.588 1.00 12.31 192 ALA A CA 1
ATOM 1537 C C . ALA A 1 191 ? 14.292 17.301 48.476 1.00 11.98 192 ALA A C 1
ATOM 1538 O O . ALA A 1 191 ? 13.773 17.583 49.567 1.00 13.90 192 ALA A O 1
ATOM 1540 N N . ARG A 1 192 ? 15.387 17.948 48.044 1.00 11.50 193 ARG A N 1
ATOM 1541 C CA . ARG A 1 192 ? 15.993 19.043 48.816 1.00 12.49 193 ARG A CA 1
ATOM 1542 C C . ARG A 1 192 ? 15.129 20.270 48.909 1.00 12.45 193 ARG A C 1
ATOM 1543 O O . ARG A 1 192 ? 15.003 20.917 49.942 1.00 13.35 193 ARG A O 1
ATOM 1551 N N . PHE A 1 193 ? 14.412 20.639 47.799 1.00 12.73 194 PHE A N 1
ATOM 1552 C CA . PHE A 1 193 ? 13.469 21.752 47.896 1.00 12.61 194 PHE A CA 1
ATOM 1553 C C . PHE A 1 193 ? 12.303 21.354 48.848 1.00 11.51 194 PHE A C 1
ATOM 1554 O O . PHE A 1 193 ? 11.936 22.162 49.665 1.00 12.59 194 PHE A O 1
ATOM 1562 N N . PHE A 1 194 ? 11.761 20.143 48.691 1.00 12.63 195 PHE A N 1
ATOM 1563 C CA . PHE A 1 194 ? 10.654 19.720 49.579 1.00 11.44 195 PHE A CA 1
ATOM 1564 C C . PHE A 1 194 ? 11.185 19.693 51.016 1.00 13.53 195 PHE A C 1
ATOM 1565 O O . PHE A 1 194 ? 10.344 20.003 51.911 1.00 14.18 195 PHE A O 1
ATOM 1573 N N . TRP A 1 195 ? 12.404 19.282 51.275 1.00 14.24 196 TRP A N 1
ATOM 1574 C CA . TRP A 1 195 ? 12.960 19.332 52.653 1.00 14.50 196 TRP A CA 1
ATOM 1575 C C . TRP A 1 195 ? 12.946 20.748 53.206 1.00 14.39 196 TRP A C 1
ATOM 1576 O O . TRP A 1 195 ? 12.561 21.003 54.382 1.00 15.57 196 TRP A O 1
ATOM 1587 N N . ARG A 1 196 ? 13.291 21.774 52.405 1.00 13.16 197 ARG A N 1
ATOM 1588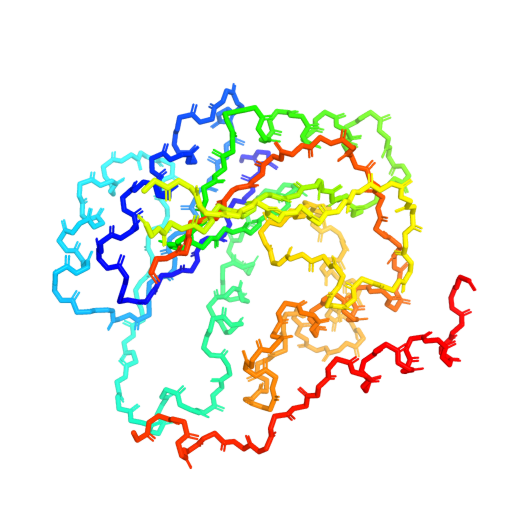 C CA . ARG A 1 196 ? 13.203 23.159 52.821 1.00 13.25 197 ARG A CA 1
ATOM 1589 C C . ARG A 1 196 ? 11.770 23.503 53.157 1.00 14.87 197 ARG A C 1
ATOM 1590 O O . ARG A 1 196 ? 11.458 24.084 54.178 1.00 14.92 197 ARG A O 1
ATOM 1598 N N . VAL A 1 197 ? 10.822 23.175 52.225 1.00 13.70 198 VAL A N 1
ATOM 1599 C CA . VAL A 1 197 ? 9.421 23.502 52.456 1.00 14.31 198 VAL A CA 1
ATOM 1600 C C . VAL A 1 197 ? 8.929 22.822 53.739 1.00 14.42 198 VAL A C 1
ATOM 1601 O O . VAL A 1 197 ? 8.152 23.464 54.459 1.00 15.31 198 VAL A O 1
ATOM 1605 N N . ASN A 1 198 ? 9.337 21.611 54.017 1.00 13.70 199 ASN A N 1
ATOM 1606 C CA . ASN A 1 198 ? 8.855 20.869 55.206 1.00 14.42 199 ASN A CA 1
ATOM 1607 C C . ASN A 1 198 ? 9.482 21.411 56.503 1.00 16.97 199 ASN A C 1
ATOM 1608 O O . ASN A 1 198 ? 9.027 20.949 57.560 1.00 16.77 199 ASN A O 1
ATOM 1613 N N . HIS A 1 199 ? 10.285 22.449 56.474 1.00 15.89 200 HIS A N 1
ATOM 1614 C CA . HIS A 1 199 ? 10.638 23.154 57.727 1.00 16.57 200 HIS A CA 1
ATOM 1615 C C . HIS A 1 199 ? 9.410 23.908 58.186 1.00 19.20 200 HIS A C 1
ATOM 1616 O O . HIS A 1 199 ? 9.328 24.345 59.371 1.00 21.42 200 HIS A O 1
ATOM 1623 N N . PHE A 1 200 ? 8.469 24.285 57.283 1.00 15.98 201 PHE A N 1
ATOM 1624 C CA . PHE A 1 200 ? 7.377 25.161 57.587 1.00 16.18 201 PHE A CA 1
ATOM 1625 C C . PHE A 1 200 ? 5.949 24.703 57.299 1.00 16.01 201 PHE A C 1
ATOM 1626 O O . PHE A 1 200 ? 4.939 25.071 57.927 1.00 18.03 201 PHE A O 1
ATOM 1634 N N . TYR A 1 201 ? 5.822 23.758 56.332 1.00 15.24 202 TYR A N 1
ATOM 1635 C CA . TYR A 1 201 ? 4.538 23.298 55.865 1.00 14.94 202 TYR A CA 1
ATOM 1636 C C . TYR A 1 201 ? 4.496 21.809 55.565 1.00 15.04 202 TYR A C 1
ATOM 1637 O O . TYR A 1 201 ? 5.465 21.237 55.053 1.00 14.72 202 TYR A O 1
ATOM 1646 N N . PRO A 1 202 ? 3.399 21.115 55.894 1.00 13.88 203 PRO A N 1
ATOM 1647 C CA . PRO A 1 202 ? 3.169 19.737 55.500 1.00 15.82 203 PRO A CA 1
ATOM 1648 C C . PRO A 1 202 ? 2.567 19.744 54.088 1.00 13.72 203 PRO A C 1
ATOM 1649 O O . PRO A 1 202 ? 2.104 20.787 53.582 1.00 14.82 203 PRO A O 1
ATOM 1653 N N . PHE A 1 203 ? 2.635 18.600 53.438 1.00 12.59 204 PHE A N 1
ATOM 1654 C CA . PHE A 1 203 ? 2.090 18.414 52.088 1.00 13.79 204 PHE A CA 1
ATOM 1655 C C . PHE A 1 203 ? 0.761 17.724 52.210 1.00 13.96 204 PHE A C 1
ATOM 1656 O O . PHE A 1 203 ? 0.727 16.602 52.780 1.00 14.62 204 PHE A O 1
ATOM 1664 N N . TYR A 1 204 ? -0.310 18.248 51.644 1.00 13.44 205 TYR A N 1
ATOM 1665 C CA . TYR A 1 204 ? -1.649 17.670 51.769 1.00 14.55 205 TYR A CA 1
ATOM 1666 C C . TYR A 1 204 ? -2.023 16.866 50.543 1.00 13.31 205 TYR A C 1
ATOM 1667 O O . TYR A 1 204 ? -1.786 17.365 49.403 1.00 13.81 205 TYR A O 1
ATOM 1676 N N . PRO A 1 205 ? -2.544 15.663 50.633 1.00 13.59 206 PRO A N 1
ATOM 1677 C CA . PRO A 1 205 ? -2.837 14.796 49.541 1.00 12.63 206 PRO A CA 1
ATOM 1678 C C . PRO A 1 205 ? -4.079 15.059 48.745 1.00 13.61 206 PRO A C 1
ATOM 1679 O O . PRO A 1 205 ? -5.137 15.410 49.305 1.00 16.36 206 PRO A O 1
ATOM 1683 N N . LEU A 1 206 ? -3.983 14.791 47.444 1.00 13.52 207 LEU A N 1
ATOM 1684 C CA . LEU A 1 206 ? -5.128 14.735 46.507 1.00 13.83 207 LEU A CA 1
ATOM 1685 C C . LEU A 1 206 ? -4.994 13.360 45.894 1.00 15.55 207 LEU A C 1
ATOM 1686 O O . LEU A 1 206 ? -4.049 13.076 45.128 1.00 14.16 207 LEU A O 1
ATOM 1691 N N . ASP A 1 207 ? -5.809 12.400 46.322 1.00 16.61 208 ASP A N 1
ATOM 1692 C CA . ASP A 1 207 ? -5.663 11.001 46.004 1.00 18.05 208 ASP A CA 1
ATOM 1693 C C . ASP A 1 207 ? -6.181 10.598 44.660 1.00 19.89 208 ASP A C 1
ATOM 1694 O O . ASP A 1 207 ? -7.209 9.918 44.465 1.00 22.51 208 ASP A O 1
ATOM 1699 N N . GLU A 1 208 ? -5.490 11.162 43.614 1.00 16.54 209 GLU A N 1
ATOM 1700 C CA . GLU A 1 208 ? -5.751 10.858 42.229 1.00 15.83 209 GLU A CA 1
ATOM 1701 C C . GLU A 1 208 ? -4.393 10.888 41.470 1.00 15.70 209 GLU A C 1
ATOM 1702 O O . GLU A 1 208 ? -3.481 11.604 41.869 1.00 14.74 209 GLU A O 1
ATOM 1708 N N . GLU A 1 209 ? -4.284 10.025 40.467 1.00 16.18 210 GLU A N 1
ATOM 1709 C CA . GLU A 1 209 ? -3.024 9.954 39.688 1.00 16.20 210 GLU A CA 1
ATOM 1710 C C . GLU A 1 209 ? -3.075 11.019 38.595 1.00 16.22 210 GLU A C 1
ATOM 1711 O O . GLU A 1 209 ? -3.833 10.966 37.632 1.00 19.41 210 GLU A O 1
ATOM 1717 N N . LEU A 1 210 ? -2.325 12.130 38.807 1.00 13.05 211 LEU A N 1
ATOM 1718 C CA . LEU A 1 210 ? -2.462 13.305 37.942 1.00 12.63 211 LEU A CA 1
ATOM 1719 C C . LEU A 1 210 ? -1.197 13.603 37.135 1.00 11.84 211 LEU A C 1
ATOM 1720 O O . LEU A 1 210 ? -1.264 14.563 36.345 1.00 11.46 211 LEU A O 1
ATOM 1725 N N . ASP A 1 211 ? -0.180 12.795 37.263 1.00 10.63 212 ASP A N 1
ATOM 1726 C CA . ASP A 1 211 ? 1.005 12.948 36.390 1.00 11.38 212 ASP A CA 1
ATOM 1727 C C . ASP A 1 211 ? 1.553 11.561 36.120 1.00 12.97 212 ASP A C 1
ATOM 1728 O O . ASP A 1 211 ? 1.347 10.611 36.906 1.00 13.05 212 ASP A O 1
ATOM 1733 N N . LEU A 1 212 ? 2.138 11.379 34.927 1.00 13.30 213 LEU A N 1
ATOM 1734 C CA . LEU A 1 212 ? 2.601 10.091 34.421 1.00 15.01 213 LEU A CA 1
ATOM 1735 C C . LEU A 1 212 ? 4.008 10.167 33.856 1.00 15.88 213 LEU A C 1
ATOM 1736 O O . LEU A 1 212 ? 4.392 11.152 33.213 1.00 17.04 213 LEU A O 1
ATOM 1741 N N . ASN A 1 213 ? 4.742 9.063 34.031 1.00 15.45 214 ASN A N 1
ATOM 1742 C CA . ASN A 1 213 ? 6.079 8.964 33.467 1.00 15.33 214 ASN A CA 1
ATOM 1743 C C . ASN A 1 213 ? 6.154 7.615 32.692 1.00 20.68 214 ASN A C 1
ATOM 1744 O O . ASN A 1 213 ? 5.503 6.663 33.065 1.00 18.91 214 ASN A O 1
ATOM 1749 N N . TYR A 1 214 ? 6.973 7.593 31.651 1.00 23.14 215 TYR A N 1
ATOM 1750 C CA . TYR A 1 214 ? 7.244 6.352 30.930 1.00 22.69 215 TYR A CA 1
ATOM 1751 C C . TYR A 1 214 ? 8.733 6.073 31.031 1.00 26.69 215 TYR A C 1
ATOM 1752 O O . TYR A 1 214 ? 9.511 7.022 30.852 1.00 29.80 215 TYR A O 1
ATOM 1761 N N . ILE A 1 215 ? 9.102 4.817 31.242 1.00 29.80 216 ILE A N 1
ATOM 1762 C CA . ILE A 1 215 ? 10.540 4.526 31.228 1.00 34.65 216 ILE A CA 1
ATOM 1763 C C . ILE A 1 215 ? 10.698 3.267 30.372 1.00 38.44 216 ILE A C 1
ATOM 1764 O O . ILE A 1 215 ? 9.899 2.352 30.491 1.00 33.86 216 ILE A O 1
ATOM 1769 N N . THR A 1 216 ? 11.596 3.363 29.406 1.00 41.99 217 THR A N 1
ATOM 1770 C CA . THR A 1 216 ? 11.887 2.338 28.422 1.00 42.73 217 THR A CA 1
ATOM 1771 C C . THR A 1 216 ? 13.397 2.150 28.271 1.00 41.61 217 THR A C 1
ATOM 1772 O O . THR A 1 216 ? 14.170 2.208 29.213 1.00 41.82 217 THR A O 1
ATOM 1776 N N . GLU A 1 231 ? 31.700 12.682 31.283 1.00 39.07 232 GLU A N 1
ATOM 1777 C CA . GLU A 1 231 ? 32.525 13.705 31.925 1.00 38.54 232 GLU A CA 1
ATOM 1778 C C . GLU A 1 231 ? 31.693 14.596 32.844 1.00 36.60 232 GLU A C 1
ATOM 1779 O O . GLU A 1 231 ? 32.201 15.253 33.748 1.00 36.11 232 GLU A O 1
ATOM 1785 N N . PHE A 1 232 ? 30.382 14.530 32.682 1.00 30.75 233 PHE A N 1
ATOM 1786 C CA . PHE A 1 232 ? 29.470 15.255 33.544 1.00 28.46 233 PHE A CA 1
ATOM 1787 C C . PHE A 1 232 ? 29.473 14.680 34.942 1.00 28.38 233 PHE A C 1
ATOM 1788 O O . PHE A 1 232 ? 29.782 15.415 35.888 1.00 25.16 233 PHE A O 1
ATOM 1796 N N . VAL A 1 233 ? 29.150 13.405 35.116 1.00 29.31 234 VAL A N 1
ATOM 1797 C CA . VAL A 1 233 ? 29.027 12.751 36.399 1.00 31.82 234 VAL A CA 1
ATOM 1798 C C . VAL A 1 233 ? 30.364 12.765 37.143 1.00 28.94 234 VAL A C 1
ATOM 1799 O O . VAL A 1 233 ? 30.351 12.986 38.368 1.00 26.25 234 VAL A O 1
ATOM 1803 N N . ARG A 1 234 ? 31.479 12.725 36.391 1.00 25.69 235 ARG A N 1
ATOM 1804 C CA . ARG A 1 234 ? 32.743 12.712 37.172 1.00 26.14 235 ARG A CA 1
ATOM 1805 C C . ARG A 1 234 ? 33.099 14.063 37.766 1.00 25.90 235 ARG A C 1
ATOM 1806 O O . ARG A 1 234 ? 34.004 14.147 38.628 1.00 26.42 235 ARG A O 1
ATOM 1814 N N . ASN A 1 235 ? 32.449 15.137 37.362 1.00 22.67 236 ASN A N 1
ATOM 1815 C CA . ASN A 1 235 ? 32.734 16.472 37.893 1.00 18.19 236 ASN A CA 1
ATOM 1816 C C . ASN A 1 235 ? 31.710 17.016 38.855 1.00 21.28 236 ASN A C 1
ATOM 1817 O O . ASN A 1 235 ? 31.792 18.148 39.323 1.00 18.13 236 ASN A O 1
ATOM 1822 N N . LEU A 1 236 ? 30.738 16.175 39.252 1.00 24.22 237 LEU A N 1
ATOM 1823 C CA . LEU A 1 236 ? 29.882 16.598 40.352 1.00 25.46 237 LEU A CA 1
ATOM 1824 C C . LEU A 1 236 ? 30.563 16.153 41.645 1.00 25.86 237 LEU A C 1
ATOM 1825 O O . LEU A 1 236 ? 31.304 15.167 41.665 1.00 27.75 237 LEU A O 1
ATOM 1830 N N . PRO A 1 237 ? 30.229 16.761 42.767 1.00 26.02 238 PRO A N 1
ATOM 1831 C CA . PRO A 1 237 ? 30.686 16.326 44.075 1.00 25.73 238 PRO A CA 1
ATOM 1832 C C . PRO A 1 237 ? 29.863 15.140 44.559 1.00 27.13 238 PRO A C 1
ATOM 1833 O O . PRO A 1 237 ? 28.941 14.642 43.880 1.00 22.50 238 PRO A O 1
ATOM 1837 N N . PRO A 1 238 ? 30.273 14.516 45.657 1.00 28.36 239 PRO A N 1
ATOM 1838 C CA . PRO A 1 238 ? 29.574 13.385 46.221 1.00 27.55 239 PRO A CA 1
ATOM 1839 C C . PRO A 1 238 ? 28.114 13.807 46.458 1.00 23.76 239 PRO A C 1
ATOM 1840 O O . PRO A 1 238 ? 27.912 14.951 46.888 1.00 24.87 239 PRO A O 1
ATOM 1844 N N . GLN A 1 239 ? 27.195 12.961 46.030 1.00 25.06 240 GLN A N 1
ATOM 1845 C CA . GLN A 1 239 ? 25.769 13.333 46.145 1.00 22.89 240 GLN A CA 1
ATOM 1846 C C . GLN A 1 239 ? 25.132 13.085 47.501 1.00 24.05 240 GLN A C 1
ATOM 1847 O O . GLN A 1 239 ? 25.386 12.042 48.084 1.00 27.87 240 GLN A O 1
ATOM 1853 N N . ARG A 1 240 ? 24.442 14.088 48.028 1.00 20.74 241 ARG A N 1
ATOM 1854 C CA . ARG A 1 240 ? 23.742 13.870 49.333 1.00 23.60 241 ARG A CA 1
ATOM 1855 C C . ARG A 1 240 ? 22.520 13.025 49.061 1.00 24.10 241 ARG A C 1
ATOM 1856 O O . ARG A 1 240 ? 21.971 13.056 47.945 1.00 23.14 241 ARG A O 1
ATOM 1864 N N . ASN A 1 241 ? 22.087 12.174 50.023 1.00 22.70 242 ASN A N 1
ATOM 1865 C CA . ASN A 1 241 ? 21.053 11.195 49.750 1.00 21.03 242 ASN A CA 1
ATOM 1866 C C . ASN 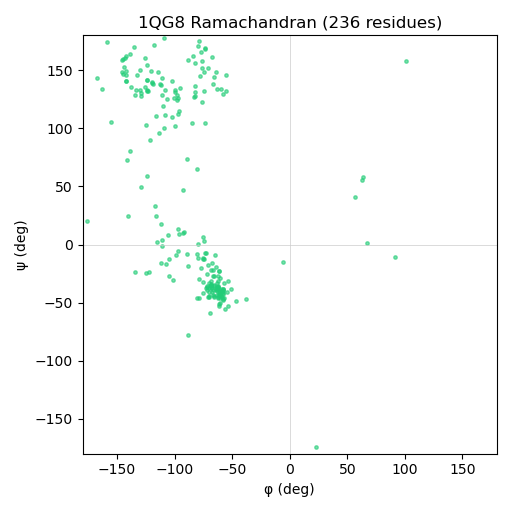A 1 241 ? 19.755 11.320 50.554 1.00 17.23 242 ASN A C 1
ATOM 1867 O O . ASN A 1 241 ? 19.622 12.238 51.355 1.00 18.31 242 ASN A O 1
ATOM 1872 N N . CYS A 1 242 ? 18.783 10.504 50.130 1.00 18.17 243 CYS A N 1
ATOM 1873 C CA . CYS A 1 242 ? 17.448 10.582 50.762 1.00 18.39 243 CYS A CA 1
ATOM 1874 C C . CYS A 1 242 ? 17.456 10.337 52.267 1.00 19.10 243 CYS A C 1
ATOM 1875 O O . CYS A 1 242 ? 16.772 11.048 52.996 1.00 19.47 243 CYS A O 1
ATOM 1878 N N . ARG A 1 243 ? 18.249 9.323 52.677 1.00 21.94 244 ARG A N 1
ATOM 1879 C CA . ARG A 1 243 ? 18.247 9.069 54.136 1.00 24.16 244 ARG A CA 1
ATOM 1880 C C . ARG A 1 243 ? 18.650 10.256 54.965 1.00 20.96 244 ARG A C 1
ATOM 1881 O O . ARG A 1 243 ? 18.081 10.517 56.013 1.00 23.18 244 ARG A O 1
ATOM 1889 N N . GLU A 1 244 ? 19.653 11.029 54.541 1.00 21.26 245 GLU A N 1
ATOM 1890 C CA . GLU A 1 244 ? 20.109 12.221 55.183 1.00 20.78 245 GLU A CA 1
ATOM 1891 C C . GLU A 1 244 ? 18.942 13.180 55.386 1.00 21.62 245 GLU A C 1
ATOM 1892 O O . GLU A 1 244 ? 18.673 13.733 56.430 1.00 23.03 245 GLU A O 1
ATOM 1898 N N . LEU A 1 245 ? 18.215 13.461 54.251 1.00 21.25 246 LEU A N 1
ATOM 1899 C CA . LEU A 1 245 ? 17.111 14.384 54.383 1.00 19.22 246 LEU A CA 1
ATOM 1900 C C . LEU A 1 245 ? 15.951 13.886 55.243 1.00 16.00 246 LEU A C 1
ATOM 1901 O O . LEU A 1 245 ? 15.442 14.706 56.004 1.00 19.52 246 LEU A O 1
ATOM 1906 N N . ARG A 1 246 ? 15.542 12.626 55.076 1.00 17.15 247 ARG A N 1
ATOM 1907 C CA . ARG A 1 246 ? 14.467 12.104 55.909 1.00 19.35 247 ARG A CA 1
ATOM 1908 C C . ARG A 1 246 ? 14.820 12.066 57.401 1.00 22.46 247 ARG A C 1
ATOM 1909 O O . ARG A 1 246 ? 13.976 12.423 58.227 1.00 21.20 247 ARG A O 1
ATOM 1917 N N . GLU A 1 247 ? 16.063 11.692 57.734 1.00 21.79 248 GLU A N 1
ATOM 1918 C CA . GLU A 1 247 ? 16.430 11.690 59.159 1.00 23.94 248 GLU A CA 1
ATOM 1919 C C . GLU A 1 247 ? 16.492 13.087 59.760 1.00 24.85 248 GLU A C 1
ATOM 1920 O O . GLU A 1 247 ? 16.063 13.329 60.904 1.00 25.55 248 GLU A O 1
ATOM 1926 N N . SER A 1 248 ? 16.983 14.106 58.991 1.00 21.77 249 SER A N 1
ATOM 1927 C CA . SER A 1 248 ? 17.018 15.466 59.526 1.00 22.56 249 SER A CA 1
ATOM 1928 C C . SER A 1 248 ? 15.589 15.941 59.778 1.00 23.26 249 SER A C 1
ATOM 1929 O O . SER A 1 248 ? 15.333 16.621 60.781 1.00 24.73 249 SER A O 1
ATOM 1933 N N . LEU A 1 249 ? 14.611 15.601 58.903 1.00 21.62 250 LEU A N 1
ATOM 1934 C CA . LEU A 1 249 ? 13.249 16.021 59.202 1.00 21.39 250 LEU A CA 1
ATOM 1935 C C . LEU A 1 249 ? 12.637 15.242 60.373 1.00 23.65 250 LEU A C 1
ATOM 1936 O O . LEU A 1 249 ? 11.922 15.885 61.149 1.00 23.43 250 LEU A O 1
ATOM 1941 N N . LYS A 1 250 ? 12.956 13.970 60.507 1.00 23.36 251 LYS A N 1
ATOM 1942 C CA . LYS A 1 250 ? 12.437 13.261 61.710 1.00 23.93 251 LYS A CA 1
ATOM 1943 C C . LYS A 1 250 ? 13.014 13.954 62.942 1.00 24.97 251 LYS A C 1
ATOM 1944 O O . LYS A 1 250 ? 12.235 14.165 63.878 1.00 27.82 251 LYS A O 1
ATOM 1950 N N . LYS A 1 251 ? 14.270 14.361 62.975 1.00 25.11 252 LYS A N 1
ATOM 1951 C CA . LYS A 1 251 ? 14.876 15.006 64.153 1.00 28.48 252 LYS A CA 1
ATOM 1952 C C . LYS A 1 251 ? 14.300 16.378 64.421 1.00 29.45 252 LYS A C 1
ATOM 1953 O O . LYS A 1 251 ? 14.114 16.911 65.517 1.00 31.12 252 LYS A O 1
ATOM 1959 N N . LEU A 1 252 ? 13.942 17.072 63.319 1.00 26.11 253 LEU A N 1
ATOM 1960 C CA . LEU A 1 252 ? 13.392 18.402 63.409 1.00 24.37 253 LEU A CA 1
ATOM 1961 C C . LEU A 1 252 ? 12.065 18.331 64.169 1.00 22.60 253 LEU A C 1
ATOM 1962 O O . LEU A 1 252 ? 11.679 19.283 64.844 1.00 26.70 253 LEU A O 1
ATOM 1967 N N . GLY A 1 253 ? 11.324 17.256 63.950 1.00 22.22 254 GLY A N 1
ATOM 1968 C CA . GLY A 1 253 ? 10.097 17.027 64.704 1.00 22.53 254 GLY A CA 1
ATOM 1969 C C . GLY A 1 253 ? 8.991 18.025 64.562 1.00 25.30 254 GLY A C 1
ATOM 1970 O O . GLY A 1 253 ? 8.300 18.464 65.500 1.00 23.92 254 GLY A O 1
ATOM 1971 N N . MET A 1 254 ? 8.557 18.274 63.306 1.00 22.63 255 MET A N 1
ATOM 1972 C CA . MET A 1 254 ? 7.434 19.138 63.028 1.00 23.26 255 MET A CA 1
ATOM 1973 C C . MET A 1 254 ? 6.093 18.396 63.026 1.00 21.53 255 MET A C 1
ATOM 1974 O O . MET A 1 254 ? 5.043 19.026 63.126 1.00 24.91 255 MET A O 1
ATOM 1979 N N . GLY A 1 255 ? 6.085 17.094 62.898 1.00 23.80 256 GLY A N 1
ATOM 1980 C CA . GLY A 1 255 ? 4.836 16.327 62.842 1.00 24.15 256 GLY A CA 1
ATOM 1981 C C . GLY A 1 255 ? 4.977 15.038 63.649 1.00 25.21 256 GLY A C 1
ATOM 1982 O O . GLY A 1 255 ? 5.804 15.033 64.581 1.00 25.79 256 GLY A O 1
#

Sequence (238 aa):
PKVSVIMTSYNKSDYVAKSISSILSQTFSDFELFIMDDNSNEETLNVIRPFLNDNRVRFYQSDISGVKERTEKTRYAALINQAIEMAEGEYITYATDDNIYMPDRLLKMVRELDTHPEKAVIYSASKTYHLNDIVKETVRPAAQVTWNAPCAIDHCSVMHRYSVLEKVKEKFGSYWDESPAFYRIGDARFFWRVNHFYPFYPLDEELDLNYITEFVRNLPPQRNCRELRESLKKLGMG

Radius of gyration: 17.17 Å; Cα contacts (8 Å, |Δi|>4): 484; chains: 1; bounding box: 44×41×48 Å

InterPro domains:
  IPR001173 Glycosyltransferase 2-like [PF00535] (5-168)
  IPR029044 Nucleotide-diphospho-sugar transferases [G3DSA:3.90.550.10] (2-256)
  IPR029044 Nucleotide-diphospho-sugar transferases [SSF53448] (2-235)
  IPR050834 Glycosyltransferase 2 family enzymes [PTHR43685] (2-255)

Nearest PDB structures (foldseek):
  1qgs-assembly1_A  TM=1.004E+00  e=9.517E-54  Bacillus subtilis
  1h7q-assembly1_A  TM=1.003E+00  e=7.951E-53  Bacillus subtilis
  1h7l-assembly1_A  TM=1.002E+00  e=1.028E-51  Bacillus subtilis
  6p61-assembly3_C  TM=8.471E-01  e=1.196E-14  Leptospira borgpetersenii serovar Hardjo-bovis str. JB197
  2z86-assembly2_D  TM=8.244E-01  e=9.313E-15  Escherichia coli

Secondary structure (DSSP, 8-state):
--EEEEEEESS-TTTHHHHHHHHHT-S---EEEEEEE-S--HHHHHHHGGGGGSTTEEEEE----SHHHHHSS-HHHHHHHHHHHH---SEEEEEETTEEE-TTHHHHHHHHHHH-TT--EEEEEEEEEEE--EEEEEEE---S-BS--TTTS-GGGEEEETHHHHHHHHHHSSSS---GGGSTTHHHHHHHHHTTT-PBEEEEEEEEEEEE--TGGGSPPPP-HHHHHHHHHHHT--

Foldseek 3Di:
DQEEEEEEDAAPLVQQLQALVLVCLAPDHPYAYEYEYAQYDPSNCVSCPVVVPPVSYHYHYHPDDDLCRPQVWLVVLVSVQVVLVVDDHQKYFYTYRFKHFHRHLVVVQVVVCVVDVVAFKEFEKAKEAEDVPGPDIDILFFDDWFLQPQPSGDRHTMMGGSVLQVVLCVVPVTQFGGQLLANVRSVSRNSLSSSLPHIYHYDGDHGMYGYHPNNVVPHPHHDDSVVSRVVSVVSPPD